Protein AF-A0A3M8SRM7-F1 (afdb_monomer_lite)

Foldseek 3Di:
DDDDDDDPPDDPDFFFKDKAWLVRCCVVPNNVVVPDDQPDPDDDDDDDPDDDDDPDPPDDQQAFPDWAAACVRDIFTFGPHDCQFGDNVCCPFAVQPAVVNVNNQRPYAFPDDDPQKGKTWMFMDGPNGTQFIKIWIFGFFQADPVRPGGHPPRDGGSGTTYMHTPPDRYGDNSNRRD

Secondary structure (DSSP, 8-st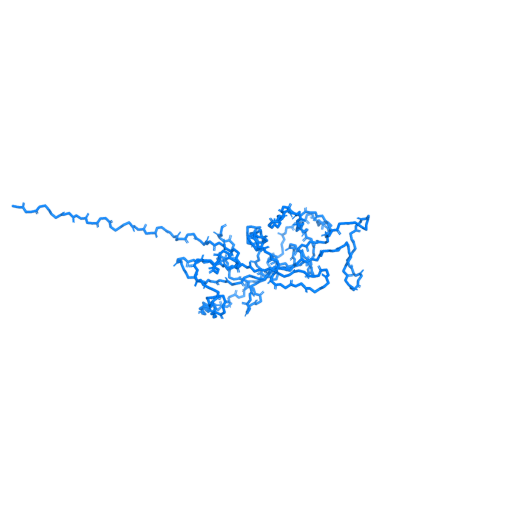ate):
-------------SPPPEEEEHHHHHHHH-GGGGGSPPP---------------------TTSEEEEEE-TT--EEEEE--BTTBSHHHHHTTT----HHHHHHHTSS--SEEETTEEEEEEEEEETTEEEEEEEEEEE-SSB-TTSS-B-GGG-S--EEEEEEETT-SS--GGGGG-

Structure (mmCIF, N/CA/C/O backbone):
data_AF-A0A3M8SRM7-F1
#
_entry.id   AF-A0A3M8SRM7-F1
#
loop_
_atom_site.group_PDB
_atom_site.id
_atom_site.type_symbol
_atom_site.label_atom_id
_atom_site.label_alt_id
_atom_site.label_comp_id
_atom_site.label_asym_id
_atom_site.label_entity_id
_atom_site.label_seq_id
_atom_site.pdbx_PDB_ins_code
_atom_site.Cartn_x
_atom_site.Cartn_y
_atom_site.Cartn_z
_atom_site.occupancy
_atom_site.B_iso_or_equiv
_atom_site.auth_seq_id
_atom_site.auth_comp_id
_atom_site.auth_asym_id
_atom_site.auth_atom_id
_atom_site.pdbx_PDB_model_num
ATOM 1 N N . MET A 1 1 ? -42.580 23.035 40.180 1.00 42.91 1 MET A N 1
ATOM 2 C CA . MET A 1 1 ? -42.433 22.452 38.829 1.00 42.91 1 MET A CA 1
ATOM 3 C C . MET A 1 1 ? -40.950 22.244 38.566 1.00 42.91 1 MET A C 1
ATOM 5 O O . MET A 1 1 ? -40.246 23.247 38.580 1.00 42.91 1 MET A O 1
ATOM 9 N N . PRO A 1 2 ? -40.433 21.014 38.412 1.00 45.81 2 PRO A N 1
ATOM 10 C CA . PRO A 1 2 ? -39.054 20.826 37.986 1.00 45.81 2 PRO A CA 1
ATOM 11 C C . PRO A 1 2 ? -38.988 20.758 36.454 1.00 45.81 2 PRO A C 1
ATOM 13 O O . PRO A 1 2 ? -39.738 20.020 35.820 1.00 45.81 2 PRO A O 1
ATOM 16 N N . LEU A 1 3 ? -38.101 21.561 35.867 1.00 43.31 3 LEU A N 1
ATOM 17 C CA . LEU A 1 3 ? -37.724 21.488 34.457 1.00 43.31 3 LEU A CA 1
ATOM 18 C C . LEU A 1 3 ? -36.887 20.222 34.237 1.00 43.31 3 LEU A C 1
ATOM 20 O O . LEU A 1 3 ? -35.763 20.122 34.725 1.00 43.31 3 LEU A O 1
ATOM 24 N N . SER A 1 4 ? -37.436 19.255 33.502 1.00 44.59 4 SER A N 1
ATOM 25 C CA . SER A 1 4 ? -36.688 18.104 32.998 1.00 44.59 4 SER A CA 1
ATOM 26 C C . SER A 1 4 ? -35.677 18.562 31.946 1.00 44.59 4 SER A C 1
ATOM 28 O O . SER A 1 4 ? -36.047 18.922 30.827 1.00 44.59 4 SER A O 1
ATOM 30 N N . ALA A 1 5 ? -34.393 18.515 32.296 1.00 47.91 5 ALA A N 1
ATOM 31 C CA . ALA A 1 5 ? -33.308 18.614 31.333 1.00 47.91 5 ALA A CA 1
ATOM 32 C C . ALA A 1 5 ? -33.333 17.371 30.430 1.00 47.91 5 ALA A C 1
ATOM 34 O O . ALA A 1 5 ? -33.060 16.257 30.874 1.00 47.91 5 ALA A O 1
ATOM 35 N N . HIS A 1 6 ? -33.689 17.565 29.161 1.00 41.47 6 HIS A N 1
ATOM 36 C CA . HIS A 1 6 ? -33.495 16.554 28.131 1.00 41.47 6 HIS A CA 1
ATOM 37 C C . HIS A 1 6 ? -31.999 16.483 27.823 1.00 41.47 6 HIS A C 1
ATOM 39 O O . HIS A 1 6 ? -31.430 17.409 27.246 1.00 41.47 6 HIS A O 1
ATOM 45 N N . ALA A 1 7 ? -31.357 15.388 28.228 1.00 45.00 7 ALA A N 1
ATOM 46 C CA . ALA A 1 7 ? -30.040 15.040 27.727 1.00 45.00 7 ALA A CA 1
ATOM 47 C C . ALA A 1 7 ? -30.174 14.753 26.226 1.00 45.00 7 ALA A C 1
ATOM 49 O O . ALA A 1 7 ? -30.759 13.748 25.826 1.00 45.00 7 ALA A O 1
ATOM 50 N N . ALA A 1 8 ? -29.667 15.663 25.397 1.00 42.38 8 ALA A N 1
ATOM 51 C CA . ALA A 1 8 ? -29.512 15.426 23.975 1.00 42.38 8 ALA A CA 1
ATOM 52 C C . ALA A 1 8 ? -28.482 14.304 23.793 1.00 42.38 8 ALA A C 1
ATOM 54 O O . ALA A 1 8 ? -27.279 14.510 23.959 1.00 42.38 8 ALA A O 1
ATOM 55 N N . THR A 1 9 ? -28.951 13.099 23.481 1.00 44.72 9 THR A N 1
ATOM 56 C CA . THR A 1 9 ? -28.098 12.051 22.927 1.00 44.72 9 THR A CA 1
ATOM 57 C C . THR A 1 9 ? -27.639 12.536 21.560 1.00 44.72 9 THR A C 1
ATOM 59 O O . THR A 1 9 ? -28.426 12.573 20.615 1.00 44.72 9 THR A O 1
ATOM 62 N N . ALA A 1 10 ? -26.385 12.977 21.475 1.00 43.44 10 ALA A N 1
ATOM 63 C CA . ALA A 1 10 ? -25.739 13.227 20.201 1.00 43.44 10 ALA A CA 1
ATOM 64 C C . ALA A 1 10 ? -25.757 11.917 19.409 1.00 43.44 10 ALA A C 1
ATOM 66 O O . ALA A 1 10 ? -25.137 10.936 19.817 1.00 43.44 10 ALA A O 1
ATOM 67 N N . ASP A 1 11 ? -26.509 11.906 18.314 1.00 40.22 11 ASP A N 1
ATOM 68 C CA . ASP A 1 11 ? -26.500 10.830 17.335 1.00 40.22 11 ASP A CA 1
ATOM 69 C C . ASP A 1 11 ? -25.067 10.743 16.781 1.00 40.22 11 ASP A C 1
ATOM 71 O O . ASP A 1 11 ? -24.597 11.717 16.173 1.00 40.22 11 ASP A O 1
ATOM 75 N N . PRO A 1 12 ? -24.303 9.659 17.016 1.00 47.22 12 PRO A N 1
ATOM 76 C CA . PRO A 1 12 ? -23.022 9.514 16.361 1.00 47.22 12 PRO A CA 1
ATOM 77 C C . PRO A 1 12 ? -23.344 9.238 14.894 1.00 47.22 12 PRO A C 1
ATOM 79 O O . PRO A 1 12 ? -23.663 8.114 14.511 1.00 47.22 12 PRO A O 1
ATOM 82 N N . GLY A 1 13 ? -23.298 10.286 14.065 1.00 47.94 13 GLY A N 1
ATOM 83 C CA . GLY A 1 13 ? -23.328 10.138 12.612 1.00 47.94 13 GLY A CA 1
ATOM 84 C C . GLY A 1 13 ? -22.364 9.026 12.174 1.00 47.94 13 GLY A C 1
ATOM 85 O O . GLY A 1 13 ? -21.415 8.727 12.906 1.00 47.94 13 GLY A O 1
ATOM 86 N N . PRO A 1 14 ? -22.588 8.384 11.013 1.00 53.53 14 PRO A N 1
ATOM 87 C CA . PRO A 1 14 ? -21.914 7.139 10.649 1.00 53.53 14 PRO A CA 1
ATOM 88 C C . PRO A 1 14 ? -20.406 7.277 10.852 1.00 53.53 14 PRO A C 1
ATOM 90 O O . PRO A 1 14 ? -19.760 8.071 10.161 1.00 53.53 14 PRO A O 1
ATOM 93 N N . SER A 1 15 ? -19.855 6.557 11.837 1.00 64.38 15 SER A N 1
ATOM 94 C CA . SER A 1 15 ? -18.468 6.793 12.212 1.00 64.38 15 SER A CA 1
ATOM 95 C C . SER A 1 15 ? -17.572 6.426 11.035 1.00 64.38 15 SER A C 1
ATOM 97 O O . SER A 1 15 ? -17.694 5.373 10.390 1.00 64.38 15 SER A O 1
ATOM 99 N N . LYS A 1 16 ? -16.700 7.367 10.690 1.00 82.38 16 LYS A N 1
ATOM 100 C CA . LYS A 1 16 ? -15.787 7.202 9.574 1.00 82.38 16 LYS A CA 1
ATOM 101 C C . LYS A 1 16 ? -14.734 6.167 9.956 1.00 82.38 16 LYS A C 1
ATOM 103 O O . LYS A 1 16 ? -14.175 6.223 11.050 1.00 82.38 16 LYS A O 1
ATOM 108 N N . ALA A 1 17 ? -14.443 5.244 9.044 1.00 92.94 17 ALA A N 1
ATOM 109 C CA . ALA A 1 17 ? -13.339 4.319 9.239 1.00 92.94 17 ALA A CA 1
ATOM 110 C C . ALA A 1 17 ? -12.009 5.088 9.352 1.00 92.94 17 ALA A C 1
ATOM 112 O O . ALA A 1 17 ? -11.797 6.088 8.665 1.00 92.94 17 ALA A O 1
ATOM 113 N N . VAL A 1 18 ? -11.105 4.604 10.198 1.00 95.31 18 VAL A N 1
ATOM 114 C CA . VAL A 1 18 ? -9.764 5.163 10.409 1.00 95.31 18 VAL A CA 1
ATOM 115 C C . VAL A 1 18 ? -8.735 4.092 10.078 1.00 95.31 18 VAL A C 1
ATOM 117 O O . VAL A 1 18 ? -8.954 2.916 10.354 1.00 95.31 18 VAL A O 1
ATOM 120 N N . VAL A 1 19 ? -7.606 4.487 9.494 1.00 97.06 19 VAL A N 1
ATOM 121 C CA . VAL A 1 19 ? -6.455 3.605 9.277 1.00 97.06 19 VAL A CA 1
ATOM 122 C C . VAL A 1 19 ? -5.269 4.096 10.099 1.00 97.06 19 VAL A C 1
ATOM 124 O O . VAL A 1 19 ? -4.970 5.287 10.097 1.00 97.06 19 VAL A O 1
ATOM 127 N N . LEU A 1 20 ? -4.615 3.172 10.796 1.00 96.94 20 LEU A N 1
ATOM 128 C CA . LEU A 1 20 ? -3.428 3.405 11.617 1.00 96.94 20 LEU A CA 1
ATOM 129 C C . LEU A 1 20 ? -2.313 2.472 11.151 1.00 96.94 20 LEU A C 1
ATOM 131 O O . LEU A 1 20 ? -2.609 1.339 10.767 1.00 96.94 20 LEU A O 1
ATOM 135 N N . SER A 1 21 ? -1.050 2.895 11.214 1.00 97.44 21 SER A N 1
ATOM 136 C CA . SER A 1 21 ? 0.060 1.936 11.100 1.00 97.44 21 SER A CA 1
ATOM 137 C C . SER A 1 21 ? 0.006 0.918 12.244 1.00 97.44 21 SER A C 1
ATOM 139 O O . SER A 1 21 ? -0.644 1.151 13.272 1.00 97.44 21 SER A O 1
ATOM 141 N N . ASN A 1 22 ? 0.683 -0.222 12.104 1.00 96.44 22 ASN A N 1
ATOM 142 C CA . ASN A 1 22 ? 0.711 -1.204 13.185 1.00 96.44 22 ASN A CA 1
ATOM 143 C C . ASN A 1 22 ? 1.382 -0.642 14.449 1.00 96.44 22 ASN A C 1
ATOM 145 O O . ASN A 1 22 ? 0.888 -0.894 15.547 1.00 96.44 22 ASN A O 1
ATOM 149 N N . ALA A 1 23 ? 2.420 0.184 14.311 1.00 94.81 23 ALA A N 1
ATOM 150 C CA . ALA A 1 23 ? 3.053 0.908 15.409 1.00 94.81 23 ALA A CA 1
ATOM 151 C C . ALA A 1 23 ? 2.098 1.904 16.091 1.00 94.81 23 ALA A C 1
ATOM 153 O O . ALA A 1 23 ? 2.019 1.939 17.320 1.00 94.81 23 ALA A O 1
ATOM 154 N N . GLU A 1 24 ? 1.338 2.693 15.324 1.00 95.69 24 GLU A N 1
ATOM 155 C CA . GLU A 1 24 ? 0.345 3.623 15.883 1.00 95.69 24 GLU A CA 1
ATOM 156 C C . GLU A 1 24 ? -0.766 2.875 16.620 1.00 95.69 24 GLU A C 1
ATOM 158 O O . GLU A 1 24 ? -1.135 3.247 17.735 1.00 95.69 24 GLU A O 1
ATOM 163 N N . PHE A 1 25 ? -1.266 1.791 16.026 1.00 95.25 25 PHE A N 1
ATOM 164 C CA . PHE A 1 25 ? -2.268 0.937 16.647 1.00 95.25 25 PHE A CA 1
ATOM 165 C C . PHE A 1 25 ? -1.733 0.277 17.927 1.00 95.25 25 PHE A C 1
ATOM 167 O O . PHE A 1 25 ? -2.397 0.319 18.961 1.00 95.25 25 PHE A O 1
ATOM 174 N N . ALA A 1 26 ? -0.518 -0.276 17.903 1.00 94.50 26 ALA A N 1
ATOM 175 C CA . ALA A 1 26 ? 0.111 -0.877 19.078 1.00 94.50 26 ALA A CA 1
ATOM 176 C C . ALA A 1 26 ? 0.336 0.143 20.202 1.00 94.50 26 ALA A C 1
ATOM 178 O O . ALA A 1 26 ? 0.136 -0.191 21.367 1.00 94.50 26 ALA A O 1
ATOM 179 N N . ARG A 1 27 ? 0.679 1.395 19.875 1.00 94.50 27 ARG A N 1
ATOM 180 C CA . ARG A 1 27 ? 0.810 2.471 20.867 1.00 94.50 27 ARG A CA 1
ATOM 181 C C . ARG A 1 27 ? -0.512 2.775 21.578 1.00 94.50 27 ARG A C 1
ATOM 183 O O . ARG A 1 27 ? -0.498 3.090 22.761 1.00 94.50 27 ARG A O 1
ATOM 190 N N . LEU A 1 28 ? -1.637 2.705 20.865 1.00 93.12 28 LEU A N 1
ATOM 191 C CA . LEU A 1 28 ? -2.961 3.034 21.406 1.00 93.12 28 LEU A CA 1
ATOM 192 C C . LEU A 1 28 ? -3.643 1.849 22.109 1.00 93.12 28 LEU A C 1
ATOM 194 O O . LEU A 1 28 ? -4.325 2.045 23.109 1.00 93.12 28 LEU A O 1
ATOM 198 N N . TYR A 1 29 ? -3.468 0.631 21.592 1.00 91.75 29 TYR A N 1
ATOM 199 C CA . TYR A 1 29 ? -4.241 -0.552 22.002 1.00 91.75 29 TYR A CA 1
ATOM 200 C C . TYR A 1 29 ? -3.377 -1.712 22.531 1.00 91.75 29 TYR A C 1
ATOM 202 O O . TYR A 1 29 ? -3.910 -2.741 22.954 1.00 91.75 29 TYR A O 1
ATOM 210 N N . GLY A 1 30 ? -2.050 -1.558 22.520 1.00 91.12 30 GLY A N 1
ATOM 211 C CA . GLY A 1 30 ? -1.068 -2.563 22.928 1.00 91.12 30 GLY A CA 1
ATOM 212 C C . GLY A 1 30 ? -0.714 -3.567 21.824 1.00 91.12 30 GLY A C 1
ATOM 213 O O . GLY A 1 30 ? -1.556 -3.980 21.028 1.00 91.12 30 GLY A O 1
ATOM 214 N N . GLU A 1 31 ? 0.534 -4.043 21.807 1.00 89.75 31 GLU A N 1
ATOM 215 C CA . GLU A 1 31 ? 1.038 -4.990 20.792 1.00 89.75 31 GLU A CA 1
ATOM 216 C C . GLU A 1 31 ? 0.233 -6.296 20.725 1.00 89.75 31 GLU A C 1
ATOM 218 O O . GLU A 1 31 ? -0.022 -6.827 19.646 1.00 89.75 31 GLU A O 1
ATOM 223 N N . LYS A 1 32 ? -0.257 -6.792 21.870 1.00 88.31 32 LYS A N 1
ATOM 224 C CA . LYS A 1 32 ? -1.103 -7.998 21.922 1.00 88.31 32 LYS A CA 1
ATOM 225 C C . LYS A 1 32 ? -2.417 -7.836 21.146 1.00 88.31 32 LYS A C 1
ATOM 227 O O . LYS A 1 32 ? -3.029 -8.833 20.775 1.00 88.31 32 LYS A O 1
ATOM 232 N N . ALA A 1 33 ? -2.877 -6.611 20.884 1.00 86.50 33 ALA A N 1
ATOM 233 C CA . ALA A 1 33 ? -4.058 -6.386 20.058 1.00 86.50 33 ALA A CA 1
ATOM 234 C C . ALA A 1 33 ? -3.789 -6.671 18.566 1.00 86.50 33 ALA A C 1
ATOM 236 O O . ALA A 1 33 ? -4.706 -7.093 17.859 1.00 86.50 33 ALA A O 1
ATOM 237 N N . LEU A 1 34 ? -2.540 -6.543 18.092 1.00 86.50 34 LEU A N 1
ATOM 238 C CA . LEU A 1 34 ? -2.158 -6.853 16.707 1.00 86.50 34 LEU A CA 1
ATOM 239 C C . LEU A 1 34 ? -2.263 -8.340 16.366 1.00 86.50 34 LEU A C 1
ATOM 241 O O . LEU A 1 34 ? -2.325 -8.682 15.187 1.00 86.50 34 LEU A O 1
ATOM 245 N N . THR A 1 35 ? -2.324 -9.237 17.349 1.00 86.19 35 THR A N 1
ATOM 246 C CA . THR A 1 35 ? -2.456 -10.683 17.108 1.00 86.19 35 THR A CA 1
ATOM 247 C C . THR A 1 35 ? -3.903 -11.170 17.177 1.00 86.19 35 THR A C 1
ATOM 249 O O . THR A 1 35 ? -4.209 -12.232 16.640 1.00 86.19 35 THR A O 1
ATOM 252 N N . LYS A 1 36 ? -4.829 -10.377 17.739 1.00 84.06 36 LYS A N 1
ATOM 253 C CA . LYS A 1 36 ? -6.251 -10.748 17.846 1.00 84.06 36 LYS A CA 1
ATOM 254 C C . LYS A 1 36 ? -6.887 -10.912 16.462 1.00 84.06 36 LYS A C 1
ATOM 256 O O . LYS A 1 36 ? -6.705 -10.019 15.636 1.00 84.06 36 LYS A O 1
ATOM 261 N N . PRO A 1 37 ? -7.626 -11.991 16.168 1.00 79.62 37 PRO A N 1
ATOM 262 C CA . PRO A 1 37 ? -8.296 -12.129 14.880 1.00 79.62 37 PRO A CA 1
ATOM 263 C C . PRO A 1 37 ? -9.253 -10.952 14.648 1.00 79.62 37 PRO A C 1
ATOM 265 O O . PRO A 1 37 ? -9.845 -10.425 15.590 1.00 79.62 37 PRO A O 1
ATOM 268 N N . VAL A 1 38 ? -9.384 -10.526 13.392 1.00 81.25 38 VAL A N 1
ATOM 269 C CA . VAL A 1 38 ? -10.435 -9.577 13.008 1.00 81.25 38 VAL A CA 1
ATOM 270 C C . VAL A 1 38 ? -11.768 -10.278 13.270 1.00 81.25 38 VAL A C 1
ATOM 272 O O . VAL A 1 38 ? -11.954 -11.403 12.803 1.00 81.25 38 VAL A O 1
ATOM 275 N N . GLY A 1 39 ? -12.657 -9.660 14.054 1.00 62.25 39 GLY A N 1
ATOM 276 C CA . GLY A 1 39 ? -13.982 -10.221 14.323 1.00 62.25 39 GLY A CA 1
ATOM 277 C C . GLY A 1 39 ? -14.677 -10.533 12.999 1.00 62.25 39 GLY A C 1
ATOM 278 O O . GLY A 1 39 ? -14.694 -9.690 12.104 1.00 62.25 39 GLY A O 1
ATOM 279 N N . ALA A 1 40 ? -15.164 -11.764 12.838 1.00 40.00 40 ALA A N 1
ATOM 280 C CA . ALA A 1 40 ? -15.677 -12.263 11.570 1.00 40.00 40 ALA A CA 1
ATOM 281 C C . ALA A 1 40 ? -16.933 -11.490 11.134 1.00 40.00 40 ALA A C 1
ATOM 283 O O . ALA A 1 40 ? -18.054 -11.858 11.471 1.00 40.00 40 ALA A O 1
ATOM 284 N N . ALA A 1 41 ? -16.760 -10.434 10.341 1.00 40.41 41 ALA A N 1
ATOM 285 C CA . ALA A 1 41 ? -17.835 -9.899 9.522 1.00 40.41 41 ALA A CA 1
ATOM 286 C C . ALA A 1 41 ? -17.986 -10.821 8.304 1.00 40.41 41 ALA A C 1
ATOM 288 O O . ALA A 1 41 ? -17.390 -10.605 7.249 1.00 40.41 41 ALA A O 1
ATOM 289 N N . VAL A 1 42 ? -18.746 -11.903 8.475 1.00 35.22 42 VAL A N 1
ATOM 290 C CA . VAL A 1 42 ? -19.183 -12.747 7.363 1.00 35.22 42 VAL A CA 1
ATOM 291 C C . VAL A 1 42 ? -20.176 -11.923 6.548 1.00 35.22 42 VAL A C 1
ATOM 293 O O . VAL A 1 42 ? -21.296 -11.681 6.985 1.00 35.22 42 VAL A O 1
ATOM 296 N N . SER A 1 43 ? -19.774 -11.463 5.368 1.00 38.16 43 SER A N 1
ATOM 297 C CA . SER A 1 43 ? -20.727 -11.072 4.329 1.00 38.16 43 SER A CA 1
ATOM 298 C C . SER A 1 43 ? -20.658 -12.106 3.209 1.00 38.16 43 SER A C 1
ATOM 300 O O . SER A 1 43 ? -19.574 -12.323 2.660 1.00 38.16 43 SER A O 1
ATOM 302 N N . PRO A 1 44 ? -21.773 -12.778 2.874 1.00 36.41 44 PRO A N 1
ATOM 303 C CA . PRO A 1 44 ? -21.802 -13.721 1.770 1.00 36.41 44 PRO A CA 1
ATOM 304 C C . PRO A 1 44 ? -21.576 -12.976 0.449 1.00 36.41 44 PRO A C 1
ATOM 306 O O . PRO A 1 44 ? -22.168 -11.925 0.194 1.00 36.41 44 PRO A O 1
ATOM 309 N N . LEU A 1 45 ? -20.706 -13.533 -0.398 1.00 42.06 45 LEU A N 1
ATOM 310 C CA . LEU A 1 45 ? -20.488 -13.060 -1.761 1.00 42.06 45 LEU A CA 1
ATOM 311 C C . LEU A 1 45 ? -21.814 -13.096 -2.534 1.00 42.06 45 LEU A C 1
ATOM 313 O O . LEU A 1 45 ? -22.320 -14.171 -2.847 1.00 42.06 45 LEU A O 1
ATOM 317 N N . ARG A 1 46 ? -22.327 -11.933 -2.944 1.00 39.59 46 ARG A N 1
ATOM 318 C CA . ARG A 1 46 ? -23.156 -11.855 -4.151 1.00 39.59 46 ARG A CA 1
ATOM 319 C C . ARG A 1 46 ? -22.217 -11.611 -5.323 1.00 39.59 46 ARG A C 1
ATOM 321 O O . ARG A 1 46 ? -21.581 -10.561 -5.409 1.00 39.59 46 ARG A O 1
ATOM 328 N N . GLY A 1 47 ? -22.093 -12.619 -6.184 1.00 42.16 47 GLY A N 1
ATOM 329 C CA . GLY A 1 47 ? -21.328 -12.540 -7.421 1.00 42.16 47 GLY A CA 1
ATOM 330 C C . GLY A 1 47 ? -21.839 -11.382 -8.266 1.00 42.16 47 GLY A C 1
ATOM 331 O O . GLY A 1 47 ? -22.953 -11.422 -8.781 1.00 42.16 47 GLY A O 1
ATOM 332 N N . ARG A 1 48 ? -21.029 -10.332 -8.376 1.00 44.03 48 ARG A N 1
ATOM 333 C CA . ARG A 1 48 ? -21.254 -9.246 -9.318 1.00 44.03 48 ARG A CA 1
ATOM 334 C C . ARG A 1 48 ? -20.387 -9.556 -10.530 1.00 44.03 48 ARG A C 1
ATOM 336 O O . ARG A 1 48 ? -19.162 -9.562 -10.434 1.00 44.03 48 ARG A O 1
ATOM 343 N N . THR A 1 49 ? -21.039 -9.902 -11.634 1.00 42.28 49 THR A N 1
ATOM 344 C CA . THR A 1 49 ? -20.414 -10.048 -12.949 1.00 42.28 49 THR A CA 1
ATOM 345 C C . THR A 1 49 ? -19.628 -8.784 -13.270 1.00 42.28 49 THR A C 1
ATOM 347 O O . THR A 1 49 ? -20.138 -7.673 -13.125 1.00 42.28 49 THR A O 1
ATOM 350 N N . ALA A 1 50 ? -18.368 -8.967 -13.657 1.00 40.28 50 ALA A N 1
ATOM 351 C CA . ALA A 1 50 ? -17.485 -7.886 -14.047 1.00 40.28 50 ALA A CA 1
ATOM 352 C C . ALA A 1 50 ? -18.058 -7.181 -15.283 1.00 40.28 50 ALA A C 1
ATOM 354 O O . ALA A 1 50 ? -18.086 -7.753 -16.370 1.00 40.28 50 ALA A O 1
ATOM 355 N N . THR A 1 51 ? -18.508 -5.940 -15.119 1.00 32.34 51 THR A N 1
ATOM 356 C CA . THR A 1 51 ? -18.756 -5.048 -16.249 1.00 32.34 51 THR A CA 1
ATOM 357 C C . THR A 1 51 ? -17.400 -4.562 -16.746 1.00 32.34 51 THR A C 1
ATOM 359 O O . THR A 1 51 ? -16.775 -3.693 -16.142 1.00 32.34 51 THR A O 1
ATOM 362 N N . THR A 1 52 ? -16.911 -5.150 -17.832 1.00 44.62 52 THR A N 1
ATOM 363 C CA . THR A 1 52 ? -15.864 -4.542 -18.651 1.00 44.62 52 THR A CA 1
ATOM 364 C C . THR A 1 52 ? -16.496 -3.437 -19.481 1.00 44.62 52 THR A C 1
ATOM 366 O O . THR A 1 52 ? -17.270 -3.744 -20.380 1.00 44.62 52 THR A O 1
ATOM 369 N N . SER A 1 53 ? -16.175 -2.179 -19.194 1.00 42.69 53 SER A N 1
ATOM 370 C CA . SER A 1 53 ? -15.872 -1.177 -20.222 1.00 42.69 53 SER A CA 1
ATOM 371 C C . SER A 1 53 ? -15.585 0.162 -19.556 1.00 42.69 53 SER A C 1
ATOM 373 O O . SER A 1 53 ? -16.486 0.820 -19.056 1.00 42.69 53 SER A O 1
ATOM 375 N N . GLU A 1 54 ? -14.320 0.553 -19.582 1.00 37.72 54 GLU A N 1
ATOM 376 C CA . GLU A 1 54 ? -13.919 1.912 -19.923 1.00 37.72 54 GLU A CA 1
ATOM 377 C C . GLU A 1 54 ? -12.527 1.789 -20.543 1.00 37.72 54 GLU A C 1
ATOM 379 O O . GLU A 1 54 ? -11.678 1.033 -20.061 1.00 37.72 54 GLU A O 1
ATOM 384 N N . SER A 1 55 ? -12.312 2.476 -21.661 1.00 42.16 55 SER A N 1
ATOM 385 C CA . SER A 1 55 ? -11.014 2.593 -22.321 1.00 42.16 55 SER A CA 1
ATOM 386 C C . SER A 1 55 ? -10.074 3.404 -21.424 1.00 42.16 55 SER A C 1
ATOM 388 O O . SER A 1 55 ? -9.845 4.592 -21.642 1.00 42.16 55 SER A O 1
ATOM 390 N N . VAL A 1 56 ? -9.540 2.758 -20.388 1.00 51.06 56 VAL A N 1
ATOM 391 C CA . VAL A 1 56 ? -8.464 3.292 -19.560 1.00 51.06 56 VAL A CA 1
ATOM 392 C C . VAL A 1 56 ? -7.218 3.292 -20.430 1.00 51.06 56 VAL A C 1
ATOM 394 O O . VAL A 1 56 ? -6.757 2.229 -20.849 1.00 51.06 56 VAL A O 1
ATOM 397 N N . THR A 1 57 ? -6.658 4.467 -20.708 1.00 51.59 57 THR A N 1
ATOM 398 C CA . THR A 1 57 ? -5.307 4.592 -21.261 1.00 51.59 57 THR A CA 1
ATOM 399 C C . THR A 1 57 ? -4.392 3.683 -20.445 1.00 51.59 57 THR A C 1
ATOM 401 O O . THR A 1 57 ? -4.185 3.901 -19.247 1.00 51.59 57 THR A O 1
ATOM 404 N N . ALA A 1 58 ? -3.923 2.595 -21.058 1.00 66.06 58 ALA A N 1
ATOM 405 C CA . ALA A 1 58 ? -3.143 1.587 -20.363 1.00 66.06 58 ALA A CA 1
ATOM 406 C C . ALA A 1 58 ? -1.817 2.224 -19.938 1.00 66.06 58 ALA A C 1
ATOM 408 O O . ALA A 1 58 ? -0.903 2.406 -20.741 1.00 66.06 58 ALA A O 1
ATOM 409 N N . HIS A 1 59 ? -1.724 2.619 -18.670 1.00 81.44 59 HIS A N 1
ATOM 410 C CA . HIS A 1 59 ? -0.501 3.181 -18.129 1.00 81.44 59 HIS A CA 1
ATOM 411 C C . HIS A 1 59 ? 0.576 2.100 -18.151 1.00 81.44 59 HIS A C 1
ATOM 413 O O . HIS A 1 59 ? 0.339 0.962 -17.732 1.00 81.44 59 HIS A O 1
ATOM 419 N N . ALA A 1 60 ? 1.780 2.451 -18.605 1.00 90.62 60 ALA A N 1
ATOM 420 C CA . ALA A 1 60 ? 2.911 1.549 -18.482 1.00 90.62 60 ALA A CA 1
ATOM 421 C C . ALA A 1 60 ? 3.086 1.152 -17.007 1.00 90.62 60 ALA A C 1
ATOM 423 O O . ALA A 1 60 ? 2.982 1.990 -16.109 1.00 90.62 60 ALA A O 1
ATOM 424 N N . TRP A 1 61 ? 3.376 -0.126 -16.744 1.00 94.56 61 TRP A N 1
ATOM 425 C CA . TRP A 1 61 ? 3.385 -0.656 -15.372 1.00 94.56 61 TRP A CA 1
ATOM 426 C C . TRP A 1 61 ? 4.312 0.128 -14.431 1.00 94.56 61 TRP A C 1
ATOM 428 O O . TRP A 1 61 ? 4.076 0.169 -13.226 1.00 94.56 61 TRP A O 1
ATOM 438 N N . HIS A 1 62 ? 5.379 0.720 -14.978 1.00 95.00 62 HIS A N 1
ATOM 439 C CA . HIS A 1 62 ? 6.411 1.419 -14.226 1.00 95.00 62 HIS A CA 1
ATOM 440 C C . HIS A 1 62 ? 6.087 2.898 -13.957 1.00 95.00 62 HIS A C 1
ATOM 442 O O . HIS A 1 62 ? 6.819 3.541 -13.199 1.00 95.00 62 HIS A O 1
ATOM 448 N N . THR A 1 63 ? 5.012 3.429 -14.551 1.00 96.12 63 THR A N 1
ATOM 449 C CA . THR A 1 63 ? 4.552 4.806 -14.351 1.00 96.12 63 THR A CA 1
ATOM 450 C C . THR A 1 63 ? 4.091 4.997 -12.914 1.00 96.12 63 THR A C 1
ATOM 452 O O . THR A 1 63 ? 3.334 4.186 -12.373 1.00 96.12 63 THR A O 1
ATOM 455 N N . ASN A 1 64 ? 4.556 6.075 -12.285 1.00 96.56 64 ASN A N 1
ATOM 456 C CA . ASN A 1 64 ? 4.186 6.400 -10.916 1.00 96.56 64 ASN A CA 1
ATOM 457 C C . ASN A 1 64 ? 2.695 6.756 -10.826 1.00 96.56 64 ASN A C 1
ATOM 459 O O . ASN A 1 64 ? 2.210 7.554 -11.624 1.00 96.56 64 ASN A O 1
ATOM 463 N N . LYS A 1 65 ? 1.981 6.176 -9.857 1.00 96.88 65 LYS A N 1
ATOM 464 C CA . LYS A 1 65 ? 0.584 6.517 -9.550 1.00 96.88 65 LYS A CA 1
ATOM 465 C C . LYS A 1 65 ? 0.521 7.511 -8.395 1.00 96.88 65 LYS A C 1
ATOM 467 O O . LYS A 1 65 ? -0.205 8.495 -8.480 1.00 96.88 65 LYS A O 1
ATOM 472 N N . PHE A 1 66 ? 1.267 7.239 -7.327 1.00 98.00 66 PHE A N 1
ATOM 473 C CA . PHE A 1 66 ? 1.456 8.141 -6.196 1.00 98.00 66 PHE A CA 1
ATOM 474 C C . PHE A 1 66 ? 2.714 7.763 -5.423 1.00 98.00 66 PHE A C 1
ATOM 476 O O . PHE A 1 66 ? 3.187 6.629 -5.487 1.00 98.00 66 PHE A O 1
ATOM 483 N N . ASN A 1 67 ? 3.198 8.697 -4.613 1.00 97.69 67 ASN A N 1
ATOM 484 C CA . ASN A 1 67 ? 4.309 8.472 -3.703 1.00 97.69 67 ASN A CA 1
ATOM 485 C C . ASN A 1 67 ? 3.831 8.398 -2.252 1.00 97.69 67 ASN A C 1
ATOM 487 O O . ASN A 1 67 ? 2.972 9.172 -1.823 1.00 97.69 67 ASN A O 1
ATOM 491 N N . SER A 1 68 ? 4.425 7.475 -1.504 1.00 97.00 68 SER A N 1
ATOM 492 C CA . SER A 1 68 ? 4.408 7.447 -0.042 1.00 97.00 68 SER A CA 1
ATOM 493 C C . SER A 1 68 ? 5.780 7.860 0.489 1.00 97.00 68 SER A C 1
ATOM 495 O O . SER A 1 68 ? 6.765 7.858 -0.252 1.00 97.00 68 SER A O 1
ATOM 497 N N . ARG A 1 69 ? 5.871 8.187 1.777 1.00 95.50 69 ARG A N 1
ATOM 498 C CA . ARG A 1 69 ? 7.144 8.380 2.480 1.00 95.50 69 ARG A CA 1
ATOM 499 C C . ARG A 1 69 ? 7.182 7.437 3.667 1.00 95.50 69 ARG A C 1
ATOM 501 O O . ARG A 1 69 ? 6.145 7.215 4.279 1.00 95.50 69 ARG A O 1
ATOM 508 N N . ASP A 1 70 ? 8.349 6.875 3.949 1.00 92.50 70 ASP A N 1
ATOM 509 C CA . ASP A 1 70 ? 8.545 6.175 5.214 1.00 92.50 70 ASP A CA 1
ATOM 510 C C . ASP A 1 70 ? 8.883 7.139 6.357 1.00 92.50 70 ASP A C 1
ATOM 512 O O . ASP A 1 70 ? 9.040 8.344 6.146 1.00 92.50 70 ASP A O 1
ATOM 516 N N . VAL A 1 71 ? 9.057 6.595 7.562 1.00 92.44 71 VAL A N 1
ATOM 517 C CA . VAL A 1 71 ? 9.447 7.349 8.770 1.00 92.44 71 VAL A CA 1
ATOM 518 C C . VAL A 1 71 ? 10.773 8.111 8.654 1.00 92.44 71 VAL A C 1
ATOM 520 O O . VAL A 1 71 ? 11.013 9.029 9.427 1.00 92.44 71 VAL A O 1
ATOM 523 N N . HIS A 1 72 ? 11.623 7.773 7.679 1.00 93.00 72 HIS A N 1
ATOM 524 C CA . HIS A 1 72 ? 12.880 8.480 7.392 1.00 93.00 72 HIS A CA 1
ATOM 525 C C . HIS A 1 72 ? 12.722 9.502 6.256 1.00 93.00 72 HIS A C 1
ATOM 527 O O . HIS A 1 72 ? 13.710 10.002 5.722 1.00 93.00 72 HIS A O 1
ATOM 533 N N . GLY A 1 73 ? 11.491 9.767 5.812 1.00 93.69 73 GLY A N 1
ATOM 534 C CA . GLY A 1 73 ? 11.185 10.669 4.704 1.00 93.69 73 GLY A CA 1
ATOM 535 C C . GLY A 1 73 ? 11.530 10.115 3.318 1.00 93.69 73 GLY A C 1
ATOM 536 O O . GLY A 1 73 ? 11.370 10.832 2.322 1.00 93.69 73 GLY A O 1
ATOM 537 N N . ARG A 1 74 ? 11.972 8.853 3.213 1.00 94.12 74 ARG A N 1
ATOM 538 C CA . ARG A 1 74 ? 12.387 8.234 1.946 1.00 94.12 74 ARG A CA 1
ATOM 539 C C . ARG A 1 74 ? 11.158 7.923 1.106 1.00 94.12 74 ARG A C 1
ATOM 541 O O . ARG A 1 74 ? 10.236 7.250 1.557 1.00 94.12 74 ARG A O 1
ATOM 548 N N . GLU A 1 75 ? 11.182 8.346 -0.153 1.00 95.88 75 GLU A N 1
ATOM 549 C CA . GLU A 1 75 ? 10.072 8.115 -1.076 1.00 95.88 75 GLU A CA 1
ATOM 550 C C . GLU A 1 75 ? 9.900 6.624 -1.403 1.00 95.88 75 GLU A C 1
ATOM 552 O O . GLU A 1 75 ? 10.866 5.924 -1.724 1.00 95.88 75 GLU A O 1
ATOM 557 N N . ILE A 1 76 ? 8.666 6.129 -1.338 1.00 97.50 76 ILE A N 1
ATOM 558 C CA . ILE A 1 76 ? 8.268 4.791 -1.772 1.00 97.50 76 ILE A CA 1
ATOM 559 C C . ILE A 1 76 ? 7.183 4.956 -2.842 1.00 97.50 76 ILE A C 1
ATOM 561 O O . ILE A 1 76 ? 6.031 5.236 -2.507 1.00 97.50 76 ILE A O 1
ATOM 565 N N . PRO A 1 77 ? 7.532 4.805 -4.130 1.00 98.06 77 PRO A N 1
ATOM 566 C CA . PRO A 1 77 ? 6.566 4.947 -5.206 1.00 98.06 77 PRO A CA 1
ATOM 567 C C . PRO A 1 77 ? 5.589 3.773 -5.216 1.00 98.06 77 PRO A C 1
ATOM 569 O O . PRO A 1 77 ? 5.983 2.609 -5.126 1.00 98.06 77 PRO A O 1
ATOM 572 N N . THR A 1 78 ? 4.315 4.074 -5.411 1.00 98.56 78 THR A N 1
ATOM 573 C CA . THR A 1 78 ? 3.328 3.112 -5.882 1.00 98.56 78 THR A CA 1
ATOM 574 C C . THR A 1 78 ? 3.098 3.388 -7.349 1.00 98.56 78 THR A C 1
ATOM 576 O O . THR A 1 78 ? 2.666 4.470 -7.739 1.00 98.56 78 THR A O 1
ATOM 579 N N . ARG A 1 79 ? 3.377 2.393 -8.180 1.00 98.19 79 ARG A N 1
ATOM 580 C CA . ARG A 1 79 ? 3.201 2.493 -9.627 1.00 98.19 79 ARG A CA 1
ATOM 581 C C . ARG A 1 79 ? 1.859 1.931 -10.048 1.00 98.19 79 ARG A C 1
ATOM 583 O O . ARG A 1 79 ? 1.299 1.098 -9.336 1.00 98.19 79 ARG A O 1
ATOM 590 N N . TRP A 1 80 ? 1.384 2.338 -11.222 1.00 97.31 80 TRP A N 1
ATOM 591 C CA . TRP A 1 80 ? 0.173 1.779 -11.826 1.00 97.31 80 TRP A CA 1
ATOM 592 C C . TRP A 1 80 ? 0.216 0.250 -11.876 1.00 97.31 80 TRP A C 1
ATOM 594 O O . TRP A 1 80 ? -0.744 -0.413 -11.494 1.00 97.31 80 TRP A O 1
ATOM 604 N N . GLY A 1 81 ? 1.364 -0.322 -12.239 1.00 95.94 81 GLY A N 1
ATOM 605 C CA . GLY A 1 81 ? 1.550 -1.763 -12.201 1.00 95.94 81 GLY A CA 1
ATOM 606 C C . GLY A 1 81 ? 0.701 -2.511 -13.233 1.00 95.94 81 GLY A C 1
ATOM 607 O O . GLY A 1 81 ? 0.331 -1.983 -14.278 1.00 95.94 81 GLY A O 1
ATOM 608 N N . ASN A 1 82 ? 0.429 -3.780 -12.958 1.00 95.50 82 ASN A N 1
ATOM 609 C CA . ASN A 1 82 ? -0.370 -4.687 -13.786 1.00 95.50 82 ASN A CA 1
ATOM 610 C C . ASN A 1 82 ? -1.055 -5.726 -12.880 1.00 95.50 82 ASN A C 1
ATOM 612 O O . ASN A 1 82 ? -1.081 -5.556 -11.669 1.00 95.50 82 ASN A O 1
ATOM 616 N N . SER A 1 83 ? -1.586 -6.820 -13.431 1.00 93.75 83 SER A N 1
ATOM 617 C CA . SER A 1 83 ? -2.268 -7.860 -12.643 1.00 93.75 83 SER A CA 1
ATOM 618 C C . SER A 1 83 ? -1.379 -8.603 -11.632 1.00 93.75 83 SER A C 1
ATOM 620 O O . SER A 1 83 ? -1.905 -9.326 -10.785 1.00 93.75 83 SER A O 1
ATOM 622 N N . LYS A 1 84 ? -0.048 -8.457 -11.700 1.00 94.69 84 LYS A N 1
ATOM 623 C CA . LYS A 1 84 ? 0.922 -9.155 -10.838 1.00 94.69 84 LYS A CA 1
ATOM 624 C C . LYS A 1 84 ? 1.587 -8.268 -9.786 1.00 94.69 84 LYS A C 1
ATOM 626 O O . LYS A 1 84 ? 2.095 -8.810 -8.811 1.00 94.69 84 LYS A O 1
ATOM 631 N N . LEU A 1 85 ? 1.639 -6.949 -9.984 1.00 96.19 85 LEU A N 1
ATOM 632 C CA . LEU A 1 85 ? 2.186 -6.016 -8.994 1.00 96.19 85 LEU A CA 1
ATOM 633 C C . LEU A 1 85 ? 1.657 -4.595 -9.165 1.00 96.19 85 LEU A C 1
ATOM 635 O O . LEU A 1 85 ? 1.212 -4.224 -10.248 1.00 96.19 85 LEU A O 1
ATOM 639 N N . GLY A 1 86 ? 1.820 -3.780 -8.127 1.00 97.38 86 GLY A N 1
ATOM 640 C CA . GLY A 1 86 ? 1.485 -2.358 -8.126 1.00 97.38 86 GLY A CA 1
ATOM 641 C C . GLY A 1 86 ? -0.013 -2.112 -7.976 1.00 97.38 86 GLY A C 1
ATOM 642 O O . GLY A 1 86 ? -0.764 -3.021 -7.623 1.00 97.38 86 GLY A O 1
ATOM 643 N N . TRP A 1 87 ? -0.439 -0.876 -8.234 1.00 98.06 87 TRP A N 1
ATOM 644 C CA . TRP A 1 87 ? -1.807 -0.413 -7.998 1.00 98.06 87 TRP A CA 1
ATOM 645 C C . TRP A 1 87 ? -2.857 -1.342 -8.597 1.00 98.06 87 TRP A C 1
ATOM 647 O O . TRP A 1 87 ? -3.757 -1.777 -7.888 1.00 98.06 87 TRP A O 1
ATOM 657 N N . ASN A 1 88 ? -2.722 -1.716 -9.867 1.00 97.06 88 ASN A N 1
ATOM 658 C CA . ASN A 1 88 ? -3.694 -2.560 -10.564 1.00 97.06 88 ASN A CA 1
ATOM 659 C C . ASN A 1 88 ? -3.829 -3.963 -9.944 1.00 97.06 88 ASN A C 1
ATOM 661 O O . ASN A 1 88 ? -4.907 -4.553 -9.985 1.00 97.06 88 ASN A O 1
ATOM 665 N N . HIS A 1 89 ? -2.766 -4.490 -9.330 1.00 96.81 89 HIS A N 1
ATOM 666 C CA . HIS A 1 89 ? -2.796 -5.796 -8.677 1.00 96.81 89 HIS A CA 1
ATOM 667 C C . HIS A 1 89 ? -3.564 -5.770 -7.352 1.00 96.81 89 HIS A C 1
ATOM 669 O O . HIS A 1 89 ? -4.336 -6.683 -7.081 1.00 96.81 89 HIS A O 1
ATOM 675 N N . PHE A 1 90 ? -3.381 -4.744 -6.519 1.00 97.56 90 PHE A N 1
ATOM 676 C CA . PHE A 1 90 ? -4.069 -4.701 -5.226 1.00 97.56 90 PHE A CA 1
ATOM 677 C C . PHE A 1 90 ? -5.403 -3.953 -5.246 1.00 97.56 90 PHE A C 1
ATOM 679 O O . PHE A 1 90 ? -6.286 -4.252 -4.446 1.00 97.56 90 PHE A O 1
ATOM 686 N N . SER A 1 91 ? -5.602 -3.029 -6.182 1.00 97.75 91 SER A N 1
ATOM 687 C CA . SER A 1 91 ? -6.902 -2.386 -6.367 1.00 97.75 91 SER A CA 1
ATOM 688 C C . SER A 1 91 ? -7.917 -3.348 -6.985 1.00 97.75 91 SER A C 1
ATOM 690 O O . SER A 1 91 ? -9.037 -3.419 -6.504 1.00 97.75 91 SER A O 1
ATOM 692 N N . GLY A 1 92 ? -7.540 -4.175 -7.965 1.00 95.50 92 GLY A N 1
ATOM 693 C CA . GLY A 1 92 ? -8.447 -5.183 -8.526 1.00 95.50 92 GLY A CA 1
ATOM 694 C C . GLY A 1 92 ? -8.667 -6.375 -7.575 1.00 95.50 92 GLY A C 1
ATOM 695 O O . GLY A 1 92 ? -9.637 -6.386 -6.814 1.00 95.50 92 GLY A O 1
ATOM 696 N N . PRO A 1 93 ? -7.785 -7.392 -7.604 1.00 94.44 93 PRO A N 1
ATOM 697 C CA . PRO A 1 93 ? -7.891 -8.597 -6.777 1.00 94.44 93 PRO A CA 1
ATOM 698 C C . PRO A 1 93 ? -8.128 -8.370 -5.275 1.00 94.44 93 PRO A C 1
ATOM 700 O O . PRO A 1 93 ? -8.953 -9.067 -4.685 1.00 94.44 93 PRO A O 1
ATOM 703 N N . HIS A 1 94 ? -7.439 -7.401 -4.661 1.00 97.19 94 HIS A N 1
ATOM 704 C CA . HIS A 1 94 ? -7.490 -7.185 -3.210 1.00 97.19 94 HIS A CA 1
ATOM 705 C C . HIS A 1 94 ? -8.442 -6.067 -2.762 1.00 97.19 94 HIS A C 1
ATOM 707 O O . HIS A 1 94 ? -8.645 -5.928 -1.559 1.00 97.19 94 HIS A O 1
ATOM 713 N N . ASN A 1 95 ? -9.090 -5.340 -3.683 1.00 97.69 95 ASN A N 1
ATOM 714 C CA . ASN A 1 95 ? -10.065 -4.278 -3.388 1.00 97.69 95 ASN A CA 1
ATOM 715 C C . ASN A 1 95 ? -9.528 -3.120 -2.526 1.00 97.69 95 ASN A C 1
ATOM 717 O O . ASN A 1 95 ? -10.234 -2.611 -1.655 1.00 97.69 95 ASN A O 1
ATOM 721 N N . ILE A 1 96 ? -8.278 -2.704 -2.739 1.00 98.00 96 ILE A N 1
ATOM 722 C CA . ILE A 1 96 ? -7.697 -1.529 -2.071 1.00 98.00 96 ILE A CA 1
ATOM 723 C C . ILE A 1 96 ? -7.545 -0.395 -3.091 1.00 98.00 96 ILE A C 1
ATOM 725 O O . ILE A 1 96 ? -6.594 -0.363 -3.870 1.00 98.00 96 ILE A O 1
ATOM 729 N N . HIS A 1 97 ? -8.488 0.546 -3.070 1.00 96.81 97 HIS A N 1
ATOM 730 C CA . HIS A 1 97 ? -8.584 1.684 -3.995 1.00 96.81 97 HIS A CA 1
ATOM 731 C C . HIS A 1 97 ? -8.278 3.035 -3.340 1.00 96.81 97 HIS A C 1
ATOM 733 O O . HIS A 1 97 ? -8.302 4.065 -4.011 1.00 96.81 97 HIS A O 1
ATOM 739 N N . ASN A 1 98 ? -8.012 3.060 -2.033 1.00 97.00 98 ASN A N 1
ATOM 740 C CA . ASN A 1 98 ? -7.722 4.285 -1.296 1.00 97.00 98 ASN A CA 1
ATOM 741 C C . ASN A 1 98 ? -6.226 4.357 -0.954 1.00 97.00 98 ASN A C 1
ATOM 743 O O . ASN A 1 98 ? -5.704 3.558 -0.175 1.00 97.00 98 ASN A O 1
ATOM 747 N N . GLU A 1 99 ? -5.526 5.341 -1.527 1.00 97.81 99 GLU A N 1
ATOM 748 C CA . GLU A 1 99 ? -4.080 5.519 -1.340 1.00 97.81 99 GLU A CA 1
ATOM 749 C C . GLU A 1 99 ? -3.690 5.727 0.130 1.00 97.81 99 GLU A C 1
ATOM 751 O O . GLU A 1 99 ? -2.570 5.387 0.516 1.00 97.81 99 GLU A O 1
ATOM 756 N N . LYS A 1 100 ? -4.594 6.265 0.963 1.00 97.06 100 LYS A N 1
ATOM 757 C CA . LYS A 1 100 ? -4.333 6.487 2.392 1.00 97.06 100 LYS A CA 1
ATOM 758 C C . LYS A 1 100 ? -4.055 5.189 3.134 1.00 97.06 100 LYS A C 1
ATOM 760 O O . LYS A 1 100 ? -3.227 5.190 4.034 1.00 97.06 100 LYS A O 1
ATOM 765 N N . VAL A 1 101 ? -4.690 4.089 2.728 1.00 96.88 101 VAL A N 1
ATOM 766 C CA . VAL A 1 101 ? -4.475 2.766 3.329 1.00 96.88 101 VAL A CA 1
ATOM 767 C C . VAL A 1 101 ? -3.025 2.325 3.138 1.00 96.88 101 VAL A C 1
ATOM 769 O O . VAL A 1 101 ? -2.376 1.868 4.074 1.00 96.88 101 VAL A O 1
ATOM 772 N N . VAL A 1 102 ? -2.494 2.519 1.929 1.00 98.00 102 VAL A N 1
ATOM 773 C CA . VAL A 1 102 ? -1.101 2.194 1.599 1.00 98.00 102 VAL A CA 1
ATOM 774 C C . VAL A 1 102 ? -0.136 3.162 2.285 1.00 98.00 102 VAL A C 1
ATOM 776 O O . VAL A 1 102 ? 0.888 2.735 2.809 1.00 98.00 102 VAL A O 1
ATOM 779 N N . LYS A 1 103 ? -0.450 4.464 2.289 1.00 98.25 103 LYS A N 1
ATOM 780 C CA . LYS A 1 103 ? 0.385 5.501 2.918 1.00 98.25 103 LYS A CA 1
ATOM 781 C C . LYS A 1 103 ? 0.503 5.296 4.429 1.00 98.25 103 LYS A C 1
ATOM 783 O O . LYS A 1 103 ? 1.614 5.363 4.937 1.00 98.25 103 LYS A O 1
ATOM 788 N N . ALA A 1 104 ? -0.595 4.979 5.115 1.00 96.94 104 ALA A N 1
ATOM 789 C CA . ALA A 1 104 ? -0.606 4.752 6.559 1.00 96.94 104 ALA A CA 1
ATOM 790 C C . ALA A 1 104 ? 0.338 3.617 6.980 1.00 96.94 104 ALA A C 1
ATOM 792 O O . ALA A 1 104 ? 1.072 3.770 7.949 1.00 96.94 104 ALA A O 1
ATOM 793 N N . ALA A 1 105 ? 0.404 2.524 6.211 1.00 97.19 105 ALA A N 1
ATOM 794 C CA . ALA A 1 105 ? 1.326 1.427 6.507 1.00 97.19 105 ALA A CA 1
ATOM 795 C C . ALA A 1 105 ? 2.808 1.849 6.462 1.00 97.19 105 ALA A C 1
ATOM 797 O O . ALA A 1 105 ? 3.640 1.247 7.125 1.00 97.19 105 ALA A O 1
ATOM 798 N N . TYR A 1 106 ? 3.170 2.887 5.702 1.00 97.50 106 TYR A N 1
ATOM 799 C CA . TYR A 1 106 ? 4.553 3.369 5.643 1.00 97.50 106 TYR A CA 1
ATOM 800 C C . TYR A 1 106 ? 4.928 4.335 6.777 1.00 97.50 106 TYR A C 1
ATOM 802 O O . TYR A 1 106 ? 6.107 4.665 6.908 1.00 97.50 106 TYR A O 1
ATOM 810 N N . ASN A 1 107 ? 3.986 4.729 7.641 1.00 93.06 107 ASN A N 1
ATOM 811 C CA . ASN A 1 107 ? 4.248 5.581 8.812 1.00 93.06 107 ASN A CA 1
ATOM 812 C C . ASN A 1 107 ? 4.978 4.843 9.956 1.00 93.06 107 ASN A C 1
ATOM 814 O O . ASN A 1 107 ? 4.991 5.306 11.093 1.00 93.06 107 ASN A O 1
ATOM 818 N N . GLU A 1 108 ? 5.586 3.693 9.677 1.00 89.94 108 GLU A N 1
ATOM 819 C CA . GLU A 1 108 ? 6.375 2.909 10.621 1.00 89.94 108 GLU A CA 1
ATOM 820 C C . GLU A 1 108 ? 7.639 2.329 9.965 1.00 89.94 108 GLU A C 1
ATOM 822 O O . GLU A 1 108 ? 7.857 2.411 8.750 1.00 89.94 108 GLU A O 1
ATOM 827 N N . HIS A 1 109 ? 8.499 1.729 10.788 1.00 92.94 109 HIS A N 1
ATOM 828 C CA . HIS A 1 109 ? 9.578 0.886 10.287 1.00 92.94 109 HIS A CA 1
ATOM 829 C C . HIS A 1 109 ? 9.004 -0.417 9.703 1.00 92.94 109 HIS A C 1
ATOM 831 O O . HIS A 1 109 ? 7.991 -0.904 10.199 1.00 92.94 109 HIS A O 1
ATOM 837 N N . PRO A 1 110 ? 9.654 -1.025 8.691 1.00 94.50 110 PRO A N 1
ATOM 838 C CA . PRO A 1 110 ? 9.223 -2.325 8.195 1.00 94.50 110 PRO A CA 1
ATOM 839 C C . PRO A 1 110 ? 9.215 -3.368 9.319 1.00 94.50 110 PRO A C 1
ATOM 841 O O . PRO A 1 110 ? 10.240 -3.566 9.971 1.00 94.50 110 PRO A O 1
ATOM 844 N N . GLU A 1 111 ? 8.106 -4.086 9.477 1.00 93.81 111 GLU A N 1
ATOM 845 C CA . GLU A 1 111 ? 7.974 -5.197 10.429 1.00 93.81 111 GLU A CA 1
ATOM 846 C C . GLU A 1 111 ? 8.881 -6.374 10.067 1.00 93.81 111 GLU A C 1
ATOM 848 O O . GLU A 1 111 ? 9.366 -7.100 10.931 1.00 93.81 111 GLU A O 1
ATOM 853 N N . ALA A 1 112 ? 9.108 -6.573 8.767 1.00 93.56 112 ALA A N 1
ATOM 854 C CA . ALA A 1 112 ? 9.989 -7.610 8.263 1.00 93.56 112 ALA A CA 1
ATOM 855 C C . ALA A 1 112 ? 10.804 -7.118 7.066 1.00 93.56 112 ALA A C 1
ATOM 857 O O . ALA A 1 112 ? 10.360 -6.325 6.229 1.00 93.56 112 ALA A O 1
ATOM 858 N N . SER A 1 113 ? 12.031 -7.626 6.974 1.00 95.38 113 SER A N 1
ATOM 859 C CA . SER A 1 113 ? 12.977 -7.323 5.905 1.00 95.38 113 SER A CA 1
ATOM 860 C C . SER A 1 113 ? 13.655 -8.600 5.425 1.00 95.38 113 SER A C 1
ATOM 862 O O . SER A 1 113 ? 14.318 -9.276 6.204 1.00 95.38 113 SER A O 1
ATOM 864 N N . LYS A 1 114 ? 13.556 -8.904 4.127 1.00 94.94 114 LYS A N 1
ATOM 865 C CA . LYS A 1 114 ? 14.284 -10.016 3.494 1.00 94.94 114 LYS A CA 1
ATOM 866 C C . LYS A 1 114 ? 14.923 -9.543 2.192 1.00 94.94 114 LYS A C 1
ATOM 868 O O . LYS A 1 114 ? 14.264 -9.456 1.155 1.00 94.94 114 LYS A O 1
ATOM 873 N N . GLY A 1 115 ? 16.210 -9.201 2.255 1.00 94.69 115 GLY A N 1
ATOM 874 C CA . GLY A 1 115 ? 16.905 -8.522 1.159 1.00 94.69 115 GLY A CA 1
ATOM 875 C C . GLY A 1 115 ? 16.210 -7.201 0.805 1.00 94.69 115 GLY A C 1
ATOM 876 O O . GLY A 1 115 ? 15.980 -6.358 1.675 1.00 94.69 115 GLY A O 1
ATOM 877 N N . TYR A 1 116 ? 15.824 -7.049 -0.464 1.00 96.88 116 TYR A N 1
ATOM 878 C CA . TYR A 1 116 ? 15.104 -5.872 -0.965 1.00 96.88 116 TYR A CA 1
ATOM 879 C C . TYR A 1 116 ? 13.606 -5.865 -0.640 1.00 96.88 116 TYR A C 1
ATOM 881 O O . TYR A 1 116 ? 12.946 -4.848 -0.842 1.00 96.88 116 TYR A O 1
ATOM 889 N N . ARG A 1 117 ? 13.044 -6.969 -0.142 1.00 97.62 117 ARG A N 1
ATOM 890 C CA . ARG A 1 117 ? 11.638 -7.024 0.264 1.00 97.62 117 ARG A CA 1
ATOM 891 C C . ARG A 1 117 ? 11.466 -6.414 1.649 1.00 97.62 117 ARG A C 1
ATOM 893 O O . ARG A 1 117 ? 12.148 -6.834 2.584 1.00 97.62 117 ARG A O 1
ATOM 900 N N . LYS A 1 118 ? 10.532 -5.473 1.772 1.00 97.88 118 LYS A N 1
ATOM 901 C CA . LYS A 1 118 ? 10.132 -4.836 3.032 1.00 97.88 118 LYS A CA 1
ATOM 902 C C . LYS A 1 118 ? 8.628 -4.996 3.230 1.00 97.88 118 LYS A C 1
ATOM 904 O O . LYS A 1 118 ? 7.872 -4.731 2.291 1.00 97.88 118 LYS A O 1
ATOM 909 N N . GLU A 1 119 ? 8.218 -5.420 4.417 1.00 97.88 119 GLU A N 1
ATOM 910 C CA . GLU A 1 119 ? 6.813 -5.626 4.785 1.00 97.88 119 GLU A CA 1
ATOM 911 C C . GLU A 1 119 ? 6.401 -4.643 5.877 1.00 97.88 119 GLU A C 1
ATOM 913 O O . GLU A 1 119 ? 7.171 -4.385 6.798 1.00 97.88 119 GLU A O 1
ATOM 918 N N . PHE A 1 120 ? 5.196 -4.102 5.743 1.00 98.00 120 PHE A N 1
ATOM 919 C CA . PHE A 1 120 ? 4.616 -3.080 6.608 1.00 98.00 120 PHE A CA 1
ATOM 920 C C . PHE A 1 120 ? 3.176 -3.455 6.960 1.00 98.00 120 PHE A C 1
ATOM 922 O O . PHE A 1 120 ? 2.531 -4.209 6.213 1.00 98.00 120 PHE A O 1
ATOM 929 N N . GLY A 1 121 ? 2.663 -2.920 8.065 1.00 97.12 121 GLY A N 1
ATOM 930 C CA . GLY A 1 121 ? 1.324 -3.194 8.557 1.00 97.12 121 GLY A CA 1
ATOM 931 C C . GLY A 1 121 ? 0.472 -1.949 8.754 1.00 97.12 121 GLY A C 1
ATOM 932 O O . GLY A 1 121 ? 0.950 -0.856 9.039 1.00 97.12 121 GLY A O 1
ATOM 933 N N . ALA A 1 122 ? -0.834 -2.130 8.609 1.00 97.75 122 ALA A N 1
ATOM 934 C CA . ALA A 1 122 ? -1.807 -1.156 9.074 1.00 97.75 122 ALA A CA 1
ATOM 935 C C . ALA A 1 122 ? -3.062 -1.854 9.600 1.00 97.75 122 ALA A C 1
ATOM 937 O O . ALA A 1 122 ? -3.395 -2.969 9.191 1.00 97.75 122 ALA A O 1
ATOM 938 N N . VAL A 1 123 ? -3.800 -1.172 10.465 1.00 97.75 123 VAL A N 1
ATOM 939 C CA . VAL A 1 123 ? -5.085 -1.619 10.999 1.00 97.75 123 VAL A CA 1
ATOM 940 C C . VAL A 1 123 ? -6.157 -0.622 10.596 1.00 97.75 123 VAL A C 1
ATOM 942 O O . VAL A 1 123 ? -5.990 0.583 10.766 1.00 97.75 123 VAL A O 1
ATOM 945 N N . VAL A 1 124 ? -7.269 -1.132 10.066 1.00 97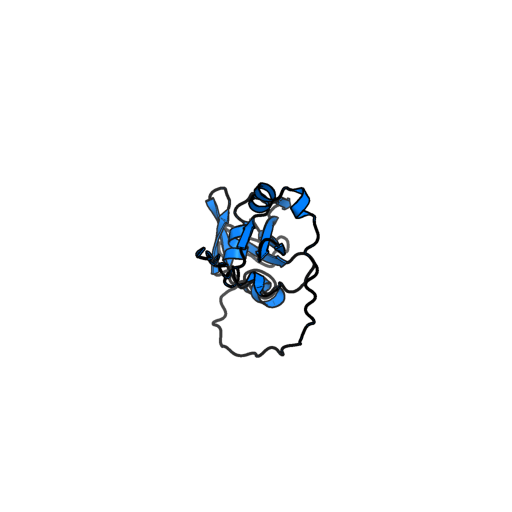.12 124 VAL A N 1
ATOM 946 C CA . VAL A 1 124 ? -8.470 -0.338 9.801 1.00 97.12 124 VAL A CA 1
ATOM 947 C C . VAL A 1 124 ? -9.461 -0.559 10.934 1.00 97.12 124 VAL A C 1
ATOM 949 O O . VAL A 1 124 ? -9.825 -1.698 11.248 1.00 97.12 124 VAL A O 1
ATOM 952 N N . LEU A 1 125 ? -9.897 0.550 11.520 1.00 94.94 125 LEU A N 1
ATOM 953 C CA . LEU A 1 125 ? -10.886 0.628 12.579 1.00 94.94 125 LEU A CA 1
ATOM 954 C C . LEU A 1 125 ? -12.180 1.232 12.046 1.00 94.94 125 LEU A C 1
ATOM 956 O O . LEU A 1 125 ? -12.147 2.180 11.265 1.00 94.94 125 LEU A O 1
ATOM 960 N N . LYS A 1 126 ? -13.316 0.725 12.509 1.00 92.69 126 LYS A N 1
ATOM 961 C CA . LYS A 1 126 ? -14.625 1.362 12.352 1.00 92.69 126 LYS A CA 1
ATOM 962 C C . LYS A 1 126 ? -15.358 1.259 13.681 1.00 92.69 126 LYS A C 1
ATOM 964 O O . LYS A 1 126 ? -15.338 0.189 14.281 1.00 92.69 126 LYS A O 1
ATOM 969 N N . ASP A 1 127 ? -15.927 2.362 14.164 1.00 88.69 127 ASP A N 1
ATOM 970 C CA . ASP A 1 127 ? -16.579 2.409 15.483 1.00 88.69 127 ASP A CA 1
ATOM 971 C C . ASP A 1 127 ? -15.661 1.904 16.627 1.00 88.69 127 ASP A C 1
ATOM 973 O O . ASP A 1 127 ? -16.110 1.281 17.579 1.00 88.69 127 ASP A O 1
ATOM 977 N N . GLY A 1 128 ? -14.337 2.097 16.512 1.00 85.50 128 GLY A N 1
ATOM 978 C CA . GLY A 1 128 ? -13.348 1.580 17.475 1.00 85.50 128 GLY A CA 1
ATOM 979 C C . GLY A 1 128 ? -13.035 0.078 17.364 1.00 85.50 128 GLY A C 1
ATOM 980 O O . GLY A 1 128 ? -12.156 -0.416 18.070 1.00 85.50 128 GLY A O 1
ATOM 981 N N . HIS A 1 129 ? -13.686 -0.649 16.453 1.00 89.56 129 HIS A N 1
ATOM 982 C CA . HIS A 1 129 ? -13.464 -2.075 16.213 1.00 89.56 129 HIS A CA 1
ATOM 983 C C . HIS A 1 129 ? -12.546 -2.324 15.015 1.00 89.56 129 HIS A C 1
ATOM 985 O O . HIS A 1 129 ? -12.692 -1.707 13.960 1.00 89.56 129 HIS A O 1
ATOM 991 N N . THR A 1 130 ? -11.633 -3.289 15.142 1.00 94.19 130 THR A N 1
ATOM 992 C CA . THR A 1 130 ? -10.806 -3.751 14.021 1.00 94.19 130 THR A CA 1
ATOM 993 C C . THR A 1 130 ? -11.656 -4.449 12.970 1.00 94.19 130 THR A C 1
ATOM 995 O O . THR A 1 130 ? -12.206 -5.517 13.231 1.00 94.19 130 THR A O 1
ATOM 998 N N . VAL A 1 131 ? -11.695 -3.876 11.765 1.00 95.00 131 VAL A N 1
ATOM 999 C CA . VAL A 1 131 ? -12.427 -4.423 10.609 1.00 95.00 131 VAL A CA 1
ATOM 1000 C C . VAL A 1 131 ? -11.509 -4.989 9.528 1.00 95.00 131 VAL A C 1
ATOM 1002 O O . VAL A 1 131 ? -11.944 -5.807 8.723 1.00 95.00 131 VAL A O 1
ATOM 1005 N N . ALA A 1 132 ? -10.235 -4.592 9.505 1.00 96.81 132 ALA A N 1
ATOM 1006 C CA . ALA A 1 132 ? -9.228 -5.202 8.644 1.00 96.81 132 ALA A CA 1
ATOM 1007 C C . ALA A 1 132 ? -7.817 -4.994 9.199 1.00 96.81 132 ALA A C 1
ATOM 1009 O O . ALA A 1 132 ? -7.523 -3.985 9.838 1.00 96.81 132 ALA A O 1
ATOM 1010 N N . LYS A 1 133 ? -6.924 -5.933 8.884 1.00 97.62 133 LYS A N 1
ATOM 1011 C CA . LYS A 1 133 ? -5.475 -5.757 9.015 1.00 97.62 133 LYS A CA 1
ATOM 1012 C C . LYS A 1 133 ? -4.858 -5.830 7.638 1.00 97.62 133 LYS A C 1
ATOM 1014 O O . LYS A 1 133 ? -5.118 -6.780 6.904 1.00 97.62 133 LYS A O 1
ATOM 1019 N N . ILE A 1 134 ? -4.062 -4.838 7.293 1.00 98.06 134 ILE A N 1
ATOM 1020 C CA . ILE A 1 134 ? -3.466 -4.664 5.980 1.00 98.06 134 ILE A CA 1
ATOM 1021 C C . ILE A 1 134 ? -1.993 -5.036 6.055 1.00 98.06 134 ILE A C 1
ATOM 1023 O O . ILE A 1 134 ? -1.285 -4.668 6.991 1.00 98.06 134 ILE A O 1
ATOM 1027 N N . ARG A 1 135 ? -1.521 -5.740 5.032 1.00 98.25 135 ARG A N 1
ATOM 1028 C CA . ARG A 1 135 ? -0.101 -5.926 4.755 1.00 98.25 135 ARG A CA 1
ATOM 1029 C C . ARG A 1 135 ? 0.245 -5.189 3.483 1.00 98.25 135 ARG A C 1
ATOM 1031 O O . ARG A 1 135 ? -0.412 -5.382 2.464 1.00 98.25 135 ARG A O 1
ATOM 1038 N N . VAL A 1 136 ? 1.293 -4.378 3.544 1.00 98.50 136 VAL A N 1
ATOM 1039 C CA . VAL A 1 136 ? 1.850 -3.686 2.384 1.00 98.50 136 VAL A CA 1
ATOM 1040 C C . VAL A 1 136 ? 3.268 -4.181 2.171 1.00 98.50 136 VAL A C 1
ATOM 1042 O O . VAL A 1 136 ? 4.104 -4.145 3.072 1.00 98.50 136 VAL A O 1
ATOM 1045 N N . ILE A 1 137 ? 3.550 -4.653 0.962 1.00 98.38 137 ILE A N 1
ATOM 1046 C CA . ILE A 1 137 ? 4.866 -5.163 0.598 1.00 98.38 137 ILE A CA 1
ATOM 1047 C C . ILE A 1 137 ? 5.480 -4.229 -0.430 1.00 98.38 137 ILE A C 1
ATOM 1049 O O . ILE A 1 137 ? 4.880 -3.920 -1.462 1.00 98.38 137 ILE A O 1
ATOM 1053 N N . SER A 1 138 ? 6.725 -3.836 -0.178 1.00 98.12 138 SER A N 1
ATOM 1054 C CA . SER A 1 138 ? 7.528 -3.064 -1.120 1.00 98.12 138 SER A CA 1
ATOM 1055 C C . SER A 1 138 ? 8.824 -3.766 -1.501 1.00 98.12 138 SER A C 1
ATOM 1057 O O . SER A 1 138 ? 9.355 -4.602 -0.765 1.00 98.12 138 SER A O 1
ATOM 1059 N N . TRP A 1 139 ? 9.335 -3.402 -2.675 1.00 98.12 139 TRP A N 1
ATOM 1060 C CA . TRP A 1 139 ? 10.585 -3.893 -3.231 1.00 98.12 139 TRP A CA 1
ATOM 1061 C C . TRP A 1 139 ? 11.580 -2.747 -3.445 1.00 98.12 139 TRP A C 1
ATOM 1063 O O . TRP A 1 139 ? 11.374 -1.849 -4.265 1.00 98.12 139 TRP A O 1
ATOM 1073 N N . TRP A 1 140 ? 12.672 -2.784 -2.685 1.00 97.00 140 TRP A N 1
ATOM 1074 C CA . TRP A 1 140 ? 13.672 -1.725 -2.528 1.00 97.00 140 TRP A CA 1
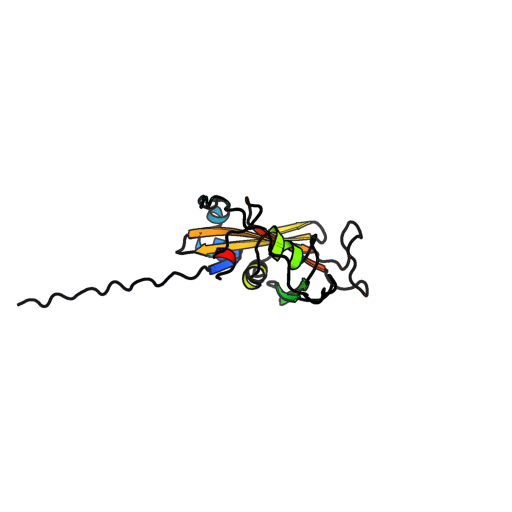ATOM 1075 C C . TRP A 1 140 ? 14.876 -1.896 -3.454 1.00 97.00 140 TRP A C 1
ATOM 1077 O O . TRP A 1 140 ? 16.023 -1.724 -3.057 1.00 97.00 140 TRP A O 1
ATOM 1087 N N . HIS A 1 141 ? 14.600 -2.255 -4.700 1.00 97.81 141 HIS A N 1
ATOM 1088 C CA . HIS A 1 141 ? 15.594 -2.384 -5.757 1.00 97.81 141 HIS A CA 1
ATOM 1089 C C . HIS A 1 141 ? 14.936 -2.107 -7.107 1.00 97.81 141 HIS A C 1
ATOM 1091 O O . HIS A 1 141 ? 13.712 -2.212 -7.230 1.00 97.81 141 HIS A O 1
ATOM 1097 N N . TRP A 1 142 ? 15.725 -1.749 -8.117 1.00 97.69 142 TRP A N 1
ATOM 1098 C CA . TRP A 1 142 ? 15.227 -1.412 -9.454 1.00 97.69 142 TRP A CA 1
ATOM 1099 C C . TRP A 1 142 ? 14.749 -2.638 -10.243 1.00 97.69 142 TRP A C 1
ATOM 1101 O O . TRP A 1 142 ? 14.093 -2.491 -11.271 1.00 97.69 142 TRP A O 1
ATOM 1111 N N . GLN A 1 143 ? 15.054 -3.843 -9.759 1.00 97.38 143 GLN A N 1
ATOM 1112 C CA . GLN A 1 143 ? 14.732 -5.114 -10.402 1.00 97.38 143 GLN A CA 1
ATOM 1113 C C . GLN A 1 143 ? 14.260 -6.160 -9.388 1.00 97.38 143 GLN A C 1
ATOM 1115 O O . GLN A 1 143 ? 14.855 -6.271 -8.312 1.00 97.38 143 GLN A O 1
ATOM 1120 N N . THR A 1 144 ? 13.224 -6.932 -9.740 1.00 95.75 144 THR A N 1
ATOM 1121 C CA . THR A 1 144 ? 12.741 -8.091 -8.966 1.00 95.75 144 THR A CA 1
ATOM 1122 C C . THR A 1 144 ? 13.718 -9.262 -9.017 1.00 95.75 144 THR A C 1
ATOM 1124 O O . THR A 1 144 ? 14.473 -9.411 -9.972 1.00 95.75 144 THR A O 1
ATOM 1127 N N . LYS A 1 145 ? 13.682 -10.135 -8.001 1.00 94.38 145 LYS A N 1
ATOM 1128 C CA . LYS A 1 145 ? 14.583 -11.300 -7.905 1.00 94.38 145 LYS A CA 1
ATOM 1129 C C . LYS A 1 145 ? 14.480 -12.258 -9.101 1.00 94.38 145 LYS A C 1
ATOM 1131 O O . LYS A 1 145 ? 15.464 -12.880 -9.465 1.00 94.38 145 LYS A O 1
ATOM 1136 N N . ASP A 1 146 ? 13.298 -12.381 -9.694 1.00 94.56 146 ASP A N 1
ATOM 1137 C CA . ASP A 1 146 ? 13.036 -13.209 -10.878 1.00 94.56 146 ASP A CA 1
ATOM 1138 C C . ASP A 1 146 ? 13.347 -12.494 -12.205 1.00 94.56 146 ASP A C 1
ATOM 1140 O O . ASP A 1 146 ? 13.071 -13.026 -13.275 1.00 94.56 146 ASP A O 1
ATOM 1144 N N . HIS A 1 147 ? 13.878 -11.269 -12.144 1.00 94.56 147 HIS A N 1
ATOM 1145 C CA . HIS A 1 147 ? 14.212 -10.420 -13.286 1.00 94.56 147 HIS A CA 1
ATOM 1146 C C . HIS A 1 147 ? 13.036 -10.066 -14.217 1.00 94.56 147 HIS A C 1
ATOM 1148 O O . HIS A 1 147 ? 13.266 -9.433 -15.251 1.00 94.56 147 HIS A O 1
ATOM 1154 N N . ARG A 1 148 ? 11.788 -10.398 -13.851 1.00 95.00 148 ARG A N 1
ATOM 1155 C CA . ARG A 1 148 ? 10.588 -10.132 -14.666 1.00 95.00 148 ARG A CA 1
ATOM 1156 C C . ARG A 1 148 ? 10.231 -8.655 -14.743 1.00 95.00 148 ARG A C 1
ATOM 1158 O O . ARG A 1 148 ? 9.648 -8.219 -15.731 1.00 95.00 148 ARG A O 1
ATOM 1165 N N . TYR A 1 149 ? 10.581 -7.888 -13.714 1.00 95.81 149 TYR A N 1
ATOM 1166 C CA . TYR A 1 149 ? 10.308 -6.460 -13.647 1.00 95.81 149 TYR A CA 1
ATOM 1167 C C . TYR A 1 149 ? 11.599 -5.698 -13.398 1.00 95.81 149 TYR A C 1
ATOM 1169 O O . TYR A 1 149 ? 12.311 -5.958 -12.428 1.00 95.81 149 TYR A O 1
ATOM 1177 N N . LYS A 1 150 ? 11.895 -4.756 -14.295 1.00 97.12 150 LYS A N 1
ATOM 1178 C CA . LYS A 1 150 ? 13.091 -3.909 -14.275 1.00 97.12 150 LYS A CA 1
ATOM 1179 C C . LYS A 1 150 ? 12.680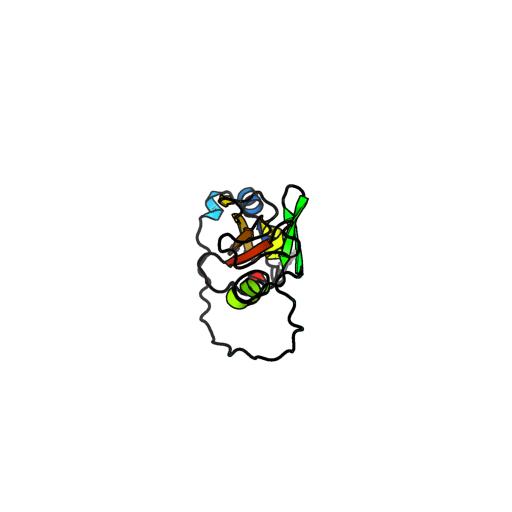 -2.476 -14.576 1.00 97.12 150 LYS A C 1
ATOM 1181 O O . LYS A 1 150 ? 12.021 -2.230 -15.583 1.00 97.12 150 LYS A O 1
ATOM 1186 N N . LEU A 1 151 ? 13.049 -1.537 -13.713 1.00 95.94 151 LEU A N 1
ATOM 1187 C CA . LEU A 1 151 ? 12.811 -0.124 -13.980 1.00 95.94 151 LEU A CA 1
ATOM 1188 C C . LEU A 1 151 ? 13.684 0.364 -15.140 1.00 95.94 151 LEU A C 1
ATOM 1190 O O . LEU A 1 151 ? 14.867 0.012 -15.184 1.00 95.94 151 LEU A O 1
ATOM 1194 N N . PRO A 1 152 ? 13.150 1.227 -16.024 1.00 92.75 152 PRO A N 1
ATOM 1195 C CA . PRO A 1 152 ? 13.971 1.947 -16.988 1.00 92.75 152 PRO A CA 1
ATOM 1196 C C . PRO A 1 152 ? 15.109 2.703 -16.289 1.00 92.75 152 PRO A C 1
ATOM 1198 O O . PRO A 1 152 ? 14.918 3.291 -15.221 1.00 92.75 152 PRO A O 1
ATOM 1201 N N . GLY A 1 153 ? 16.309 2.662 -16.870 1.00 92.06 153 GLY A N 1
ATOM 1202 C CA . GLY A 1 153 ? 17.497 3.324 -16.317 1.00 92.06 153 GLY A CA 1
ATOM 1203 C C . GLY A 1 153 ? 18.118 2.646 -15.089 1.00 92.06 153 GLY A C 1
ATOM 1204 O O . GLY A 1 153 ? 19.031 3.214 -14.501 1.00 92.06 153 GLY A O 1
ATOM 1205 N N . HIS A 1 154 ? 17.633 1.461 -14.694 1.00 94.25 154 HIS A N 1
ATOM 1206 C CA . HIS A 1 154 ? 18.262 0.569 -13.706 1.00 94.25 154 HIS A CA 1
ATOM 1207 C C . HIS A 1 154 ? 18.618 1.244 -12.367 1.00 94.25 154 HIS A C 1
ATOM 1209 O O . HIS A 1 154 ? 19.637 0.949 -11.746 1.00 94.25 154 HIS A O 1
ATOM 1215 N N . ARG A 1 155 ? 17.763 2.167 -11.910 1.00 93.56 155 ARG A N 1
ATOM 1216 C CA . ARG A 1 155 ? 17.984 2.964 -10.697 1.00 93.56 155 ARG A CA 1
ATOM 1217 C C . ARG A 1 155 ? 16.735 3.066 -9.831 1.00 93.56 155 ARG A C 1
ATOM 1219 O O . ARG A 1 155 ? 15.609 2.919 -10.308 1.00 93.56 155 ARG A O 1
ATOM 1226 N N . GLY A 1 156 ? 16.943 3.360 -8.551 1.00 94.31 156 GLY A N 1
ATOM 1227 C CA . GLY A 1 156 ? 15.870 3.528 -7.574 1.00 94.31 156 GLY A CA 1
ATOM 1228 C C . GLY A 1 156 ? 15.232 2.207 -7.135 1.00 94.31 156 GLY A C 1
ATOM 1229 O O . GLY A 1 156 ? 15.868 1.154 -7.128 1.00 94.31 156 GLY A O 1
ATOM 1230 N N . LYS A 1 157 ? 13.963 2.276 -6.725 1.00 96.38 157 LYS A N 1
ATOM 1231 C CA . LYS A 1 157 ? 13.200 1.148 -6.176 1.00 96.38 157 LYS A CA 1
ATOM 1232 C C . LYS A 1 157 ? 11.886 0.944 -6.923 1.00 96.38 157 LYS A C 1
ATOM 1234 O O . LYS A 1 157 ? 11.224 1.929 -7.257 1.00 96.38 157 LYS A O 1
ATOM 1239 N N . ILE A 1 158 ? 11.484 -0.312 -7.137 1.00 97.88 158 ILE A N 1
ATOM 1240 C CA . ILE A 1 158 ? 10.158 -0.678 -7.677 1.00 97.88 158 ILE A CA 1
ATOM 1241 C C . ILE A 1 158 ? 9.025 -0.213 -6.746 1.00 97.88 158 ILE A C 1
ATOM 1243 O O . ILE A 1 158 ? 7.951 0.139 -7.230 1.00 97.88 158 ILE A O 1
ATOM 1247 N N . GLY A 1 159 ? 9.281 -0.114 -5.441 1.00 98.12 159 GLY A N 1
ATOM 1248 C CA . GLY A 1 159 ? 8.325 0.436 -4.481 1.00 98.12 159 GLY A CA 1
ATOM 1249 C C . GLY A 1 159 ? 7.212 -0.555 -4.152 1.00 98.12 159 GLY A C 1
ATOM 1250 O O . GLY A 1 159 ? 7.499 -1.744 -4.011 1.00 98.12 159 GLY A O 1
ATOM 1251 N N . THR A 1 160 ? 5.977 -0.094 -3.968 1.00 98.50 160 THR A N 1
ATOM 1252 C CA . THR A 1 160 ? 4.846 -0.946 -3.559 1.00 98.50 160 THR A CA 1
ATOM 1253 C C . THR A 1 160 ? 4.552 -2.008 -4.617 1.00 98.50 160 THR A C 1
ATOM 1255 O O . THR A 1 160 ? 4.170 -1.677 -5.741 1.00 98.50 160 THR A O 1
ATOM 1258 N N . ILE A 1 161 ? 4.702 -3.288 -4.264 1.00 97.62 161 ILE A N 1
ATOM 1259 C CA . ILE A 1 161 ? 4.395 -4.406 -5.167 1.00 97.62 161 ILE A CA 1
ATOM 1260 C C . ILE A 1 161 ? 3.016 -5.005 -4.902 1.00 97.62 161 ILE A C 1
ATOM 1262 O O . ILE A 1 161 ? 2.361 -5.420 -5.850 1.00 97.62 161 ILE A O 1
ATOM 1266 N N . THR A 1 162 ? 2.543 -5.026 -3.655 1.00 98.25 162 THR A N 1
ATOM 1267 C CA . THR A 1 162 ? 1.174 -5.448 -3.327 1.00 98.25 162 THR A CA 1
ATOM 1268 C C . THR A 1 162 ? 0.726 -4.878 -1.981 1.00 98.25 162 THR A C 1
ATOM 1270 O O . THR A 1 162 ? 1.559 -4.538 -1.136 1.00 98.25 162 THR A O 1
ATOM 1273 N N . ALA A 1 163 ? -0.587 -4.791 -1.797 1.00 98.50 163 ALA A N 1
ATOM 1274 C CA . ALA A 1 163 ? -1.257 -4.508 -0.540 1.00 98.50 163 ALA A CA 1
ATOM 1275 C C . ALA A 1 163 ? -2.478 -5.434 -0.428 1.00 98.50 163 ALA A C 1
ATOM 1277 O O . ALA A 1 163 ? -3.164 -5.659 -1.422 1.00 98.50 163 ALA A O 1
ATOM 1278 N N . PHE A 1 164 ? -2.751 -5.996 0.746 1.00 98.25 164 PHE A N 1
ATOM 1279 C CA . PHE A 1 164 ? -3.879 -6.917 0.924 1.00 98.25 164 PHE A CA 1
ATOM 1280 C C . PHE A 1 164 ? -4.332 -6.996 2.382 1.00 98.25 164 PHE A C 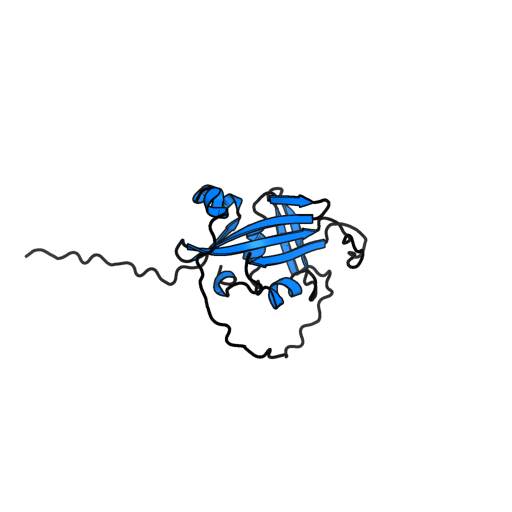1
ATOM 1282 O O . PHE A 1 164 ? -3.575 -6.668 3.296 1.00 98.25 164 PHE A O 1
ATOM 1289 N N . CYS A 1 165 ? -5.559 -7.467 2.597 1.00 97.69 165 CYS A N 1
ATOM 1290 C CA . CYS A 1 165 ? -6.085 -7.754 3.926 1.00 97.69 165 CYS A CA 1
ATOM 1291 C C . CYS A 1 165 ? -5.651 -9.147 4.392 1.00 97.69 165 CYS A C 1
ATOM 1293 O O . CYS A 1 165 ? -5.820 -10.131 3.677 1.00 97.69 165 CYS A O 1
ATOM 1295 N N . GLN A 1 166 ? -5.110 -9.256 5.602 1.00 95.44 166 GLN 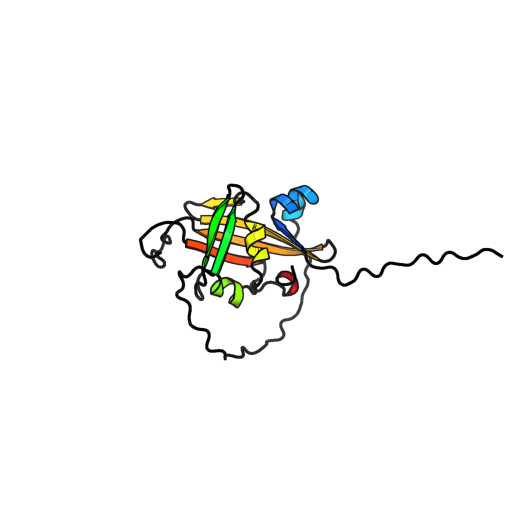A N 1
ATOM 1296 C CA . GLN A 1 166 ? -4.723 -10.544 6.171 1.00 95.44 166 GLN A CA 1
ATOM 1297 C C . GLN A 1 166 ? -5.946 -11.448 6.357 1.00 95.44 166 GLN A C 1
ATOM 1299 O O . GLN A 1 166 ? -6.965 -11.022 6.895 1.00 95.44 166 GLN A O 1
ATOM 1304 N N . GLY A 1 167 ? -5.816 -12.710 5.947 1.00 92.69 167 GLY A N 1
ATOM 1305 C CA . GLY A 1 167 ? -6.844 -13.736 6.140 1.00 92.69 167 GLY A CA 1
ATOM 1306 C C . GLY A 1 167 ? -7.976 -13.737 5.107 1.00 92.69 167 GLY A C 1
ATOM 1307 O O . GLY A 1 167 ? -8.817 -14.627 5.164 1.00 92.69 167 GLY A O 1
ATOM 1308 N N . VAL A 1 168 ? -7.999 -12.801 4.150 1.00 93.31 168 VAL A N 1
ATOM 1309 C CA . VAL A 1 168 ? -9.017 -12.750 3.085 1.00 93.31 168 VAL A CA 1
ATOM 1310 C C . VAL A 1 168 ? -8.396 -12.403 1.732 1.00 93.31 168 VAL A C 1
ATOM 1312 O O . VAL A 1 168 ? -7.401 -11.689 1.652 1.00 93.31 168 VAL A O 1
ATOM 1315 N N . ASN A 1 169 ? -9.005 -12.876 0.642 1.00 92.88 169 ASN A N 1
ATOM 1316 C CA . ASN A 1 169 ? -8.529 -12.565 -0.712 1.00 92.88 169 ASN A CA 1
ATOM 1317 C C . ASN A 1 169 ? -8.900 -11.142 -1.152 1.00 92.88 169 ASN A C 1
ATOM 1319 O O . ASN A 1 169 ? -8.089 -10.462 -1.779 1.00 92.88 169 ASN A O 1
ATOM 1323 N N . ARG A 1 170 ? -10.112 -10.692 -0.805 1.00 96.12 170 ARG A N 1
ATOM 1324 C CA . ARG A 1 170 ? -10.656 -9.373 -1.143 1.00 96.12 170 ARG A CA 1
ATOM 1325 C C . ARG A 1 170 ? -10.927 -8.598 0.145 1.00 96.12 170 ARG A C 1
ATOM 1327 O O . ARG A 1 170 ? -11.626 -9.107 1.019 1.00 96.12 170 ARG A O 1
ATOM 1334 N N . CYS A 1 171 ? -10.385 -7.389 0.263 1.00 96.69 171 CYS A N 1
ATOM 1335 C CA . CYS A 1 171 ? -10.646 -6.528 1.411 1.00 96.69 171 CYS A CA 1
ATOM 1336 C C . CYS A 1 171 ? -12.125 -6.118 1.495 1.00 96.69 171 CYS A C 1
ATOM 1338 O O . CYS A 1 171 ? -12.744 -5.879 0.452 1.00 96.69 171 CYS A O 1
ATOM 1340 N N . PRO A 1 172 ? -12.681 -5.970 2.711 1.00 95.62 172 PRO A N 1
ATOM 1341 C CA . PRO A 1 172 ? -13.985 -5.346 2.917 1.00 95.62 172 PRO A CA 1
ATOM 1342 C C . PRO A 1 172 ? -14.037 -3.920 2.351 1.00 95.62 172 PRO A C 1
ATOM 1344 O O . PRO A 1 172 ? -13.066 -3.173 2.477 1.00 95.62 172 PRO A O 1
ATOM 1347 N N . ASP A 1 173 ? -15.180 -3.505 1.798 1.00 95.88 173 ASP A N 1
ATOM 1348 C CA . ASP A 1 173 ? -15.321 -2.183 1.159 1.00 95.88 173 ASP A CA 1
ATOM 1349 C C . ASP A 1 173 ? -15.071 -1.009 2.125 1.00 95.88 173 ASP A C 1
ATOM 1351 O O . ASP A 1 173 ? -14.603 0.046 1.700 1.00 95.88 173 ASP A O 1
ATOM 1355 N N . VAL A 1 174 ? -15.283 -1.210 3.434 1.00 94.69 174 VAL A N 1
ATOM 1356 C CA . VAL A 1 174 ? -14.975 -0.227 4.495 1.00 94.69 174 VAL A CA 1
ATOM 1357 C C . VAL A 1 174 ? -13.508 0.220 4.498 1.00 94.69 174 VAL A C 1
ATOM 1359 O O . VAL A 1 174 ? -13.208 1.351 4.870 1.00 94.69 174 VAL A O 1
ATOM 1362 N N . VAL A 1 175 ? -12.579 -0.615 4.019 1.00 95.94 175 VAL A N 1
ATOM 1363 C CA . VAL A 1 175 ? -11.162 -0.233 3.873 1.00 95.94 175 VAL A CA 1
ATOM 1364 C C . VAL A 1 175 ? -11.011 0.989 2.962 1.00 95.94 175 VAL A C 1
ATOM 1366 O O . VAL A 1 175 ? -10.107 1.799 3.150 1.00 95.94 175 VAL A O 1
ATOM 1369 N N . ASN A 1 176 ? -11.922 1.169 2.006 1.00 96.19 176 ASN A N 1
ATOM 1370 C CA . ASN A 1 176 ? -11.869 2.265 1.049 1.00 96.19 176 ASN A CA 1
ATOM 1371 C C . ASN A 1 176 ? -12.542 3.554 1.551 1.00 96.19 176 ASN A C 1
ATOM 1373 O O . ASN A 1 176 ? -12.408 4.582 0.890 1.00 96.19 176 ASN A O 1
ATOM 1377 N N . THR A 1 177 ? -13.198 3.549 2.720 1.00 94.31 177 THR A N 1
ATOM 1378 C CA . THR A 1 177 ? -13.941 4.709 3.258 1.00 94.31 177 THR A CA 1
ATOM 1379 C C . THR A 1 177 ? -13.144 5.577 4.246 1.00 94.31 177 THR A C 1
ATOM 1381 O O . THR A 1 177 ? -13.719 6.459 4.887 1.00 94.31 177 THR A O 1
ATOM 1384 N N . VAL A 1 178 ? -11.836 5.331 4.389 1.00 91.88 178 VAL A N 1
ATOM 1385 C CA . VAL A 1 178 ? -10.921 6.058 5.299 1.00 91.88 178 VAL A CA 1
ATOM 1386 C C . VAL A 1 178 ? -10.536 7.473 4.817 1.00 91.88 178 VAL A C 1
ATOM 1388 O O . VAL A 1 178 ? -10.297 7.711 3.608 1.00 91.88 178 VAL A O 1
#

Radius of gyration: 19.53 Å; chains: 1; bounding box: 61×36×61 Å

Organism: NCBI:txid2486417

Sequence (178 aa):
MPLSAHAATADPGPSKAVVLSNAEFARLYGEKALTKPVGAAVSPLRGRTATTSESVTAHAWHTNKFNSRDVHGREIPTRWGNSKLGWNHFSGPHNIHNEKVVKAAYNEHPEASKGYRKEFGAVVLKDGHTVAKIRVISWWHWQTKDHRYKLPGHRGKIGTITAFCQGVNRCPDVVNTV

pLDDT: mean 85.07, std 20.49, range [32.34, 98.56]

=== Feature glossary ===
Key to the feature types in this record:

— What the protein is —

Primary structure: the covalent order of the twenty standard amino acids along the backbone. Two proteins with the same sequence will (almost always) fold to the same structure; two with 30% identity often share a fold but not the details.

Database cross-references. InterPro integrates a dozen domain/family signature databases into unified entries with residue-range hits. GO terms attach function/process/location labels with evidence codes. CATH codes position the fold in a four-level structural taxonomy. Organism is the NCBI-taxonomy species name.

— Where its atoms are —

The mmCIF block holds the 3D Cartesian coordinates of each backbone atom (N, Cα, C, O) in ångströms. mmCIF is the PDB's canonical archive format — a tagged-loop text representation of the atomic model.

Six rendered views show the 3D structure from the faces of a cube — i.e. along ±x, ±y, ±z. Rendering representation is drawn randomly per protein from cartoon (secondary-structure ribbons), sticks (backbone bonds), or molecular surface; coloring is either N→C rainbow (blue at the N-terminus through red at the C-terminus) or one color per chain.

— Local backbone conformation —

DSSP 8-state secondary structure assigns each residue one of H (α-helix), G (3₁₀-helix), I (π-helix), E (extended β-strand), B (isolated β-bridge), T (hydrogen-bonded turn), S (bend), or '-' (coil). The assignment is computed from backbone hydrogen-bond geometry via the Kabsch–Sander algorithm.

P-SEA three-state annotation labels each residue as helix, strand, or coil based purely on the geometry of the Cα trace. It serves as a fallback when the full backbone (and thus DSSP) is unavailable.

The φ/ψ torsion pair specifies the backbone conformation at each residue. φ rotates about the N–Cα bond, ψ about the Cα–C bond. Steric clashes forbid most of the (φ, ψ) plane — the allowed regions (α-helix basin, β-sheet basin, left-handed helix) are the Ramachandran-allowed regions.

— Global shape and packing —

The geometric summary reports three shape descriptors. Rg (radius of gyration) measures how spread out the Cα atoms are about their centre of mass; compact globular proteins have small Rg, elongated or unfolded ones large. Cα contacts (<8 Å, |i−j|>4) count long-range residue pairs in spatial proximity — high for tightly packed folds, near zero for rods or random coil. The bounding-box extents give the protein's footprint along x, y, z in Å.

Accessible surface area quantifies burial. A residue with SASA near zero is packed into the hydrophobic core; one with SASA >100 Å² sits on the surface. Computed here via the Shrake–Rupley numerical algorithm with a 1.4 Å probe.

Plot images: a contact map (which residues are close in 3D, as an N×N binary image), a Ramachandran scatter (backbone torsion angles, revealing secondary-structure composition at a glance), and — for AlphaFold structures — a PAE heatmap (pairwise prediction confidence).

— Structural neighborhood —

The Foldseek 3Di string encodes local tertiary geometry as a 20-letter alphabet — one character per residue — derived from the relative positions of nearby Cα atoms. Unlike the amino-acid sequence, 3Di is a direct function of the 3D structure, so two proteins with the same fold have similar 3Di strings even at low sequence identity.

Nearest PDB neighbors are the top structural matches found by Foldseek when searching this structure against the entire Protein Data Bank. Each hit reports a TM-score (0 to 1; >0.5 almost always implies the same fold) and an E-value. These are *structural* homologs — they may share no detectable sequence similarity.

— Confidence and disorder —

For AlphaFold models, the B-factor field carries pLDDT — the model's own estimate of local accuracy on a 0–100 scale. Regions with pLDDT<50 should be treated as essentially unmodeled; they often correspond to intrinsically disordered segments.

B-factor (Debye–Waller factor) reflects atomic displacement in the crystal lattice. It is an experimental observable (units Å²), not a prediction; low values mean the atom is pinned down, high values mean it moves or is heterogeneous across the crystal.

Predicted aligned error is AlphaFold's pairwise confidence. Unlike pLDDT (per-residue), PAE is per-residue-pair and captures whether two parts of the structure are correctly placed relative to each other. Units are ångströms of expected positional error.